Protein 2ZP2 (pdb70)

GO terms:
  GO:0017168 5-oxoprolinase (ATP-hydrolyzing) activity (F, EXP)

Organism: Bacillus subtilis (strain 168) (NCBI:txid224308)

CATH classification: 2.40.100.10

Nearest PDB structures (foldseek):
  2zp2-assembly1_A  TM=1.008E+00  e=2.450E-26  Bacillus subtilis
  2zp2-assembly2_B  TM=9.857E-01  e=2.185E-23  Bacillus subtilis
  2phc-assembly1_B  TM=9.607E-01  e=1.890E-15  Pyrococcus horikoshii OT3
  3opf-assembly2_B  TM=9.074E-01  e=1.790E-12  Thermus thermophilus HB8
  3mml-assembly1_B  TM=9.009E-01  e=2.018E-12  Mycolicibacterium smegmatis MC2 155

Radius of gyration: 20.08 Å; Cα contacts (8 Å, |Δi|>4): 597; chains: 2; bounding box: 49×53×52 Å

Structure (mmCIF, N/CA/C/O backbone):
data_2ZP2
#
_entry.id   2ZP2
#
_cell.length_a   44.909
_cell.length_b   84.417
_cell.length_c   84.409
_cell.angle_alpha   90.00
_cell.angle_beta   90.00
_cell.angle_gamma   90.00
#
_symmetry.space_group_name_H-M   'P 21 21 21'
#
loop_
_atom_site.group_PDB
_atom_site.id
_atom_site.type_symbol
_atom_site.label_atom_id
_atom_site.label_alt_id
_atom_site.label_comp_id
_atom_site.label_asym_id
_atom_site.label_entity_id
_atom_site.label_seq_id
_atom_site.pdbx_PDB_ins_code
_atom_site.Cartn_x
_atom_site.Cartn_y
_atom_site.Cartn_z
_atom_site.occupancy
_atom_site.B_iso_or_equiv
_atom_site.auth_seq_id
_atom_site.auth_comp_id
_atom_site.auth_asym_id
_atom_site.auth_atom_id
_atom_site.pdbx_PDB_model_num
ATOM 1 N N . ARG A 1 1 ? -8.978 5.220 -14.476 1.00 36.93 100 ARG A N 1
ATOM 2 C CA . ARG A 1 1 ? -8.410 3.935 -13.966 1.00 38.43 100 ARG A CA 1
ATOM 3 C C . ARG A 1 1 ? -9.211 3.374 -12.782 1.00 38.44 100 ARG A C 1
ATOM 4 O O . ARG A 1 1 ? -8.865 3.638 -11.620 1.00 41.60 100 ARG A O 1
ATOM 6 N N . ILE A 1 2 ? -10.264 2.601 -13.074 1.00 35.03 101 ILE A N 1
ATOM 7 C CA . ILE A 1 2 ? -11.081 1.970 -12.021 1.00 32.43 101 ILE A CA 1
ATOM 8 C C . ILE A 1 2 ? -10.268 0.902 -11.292 1.00 33.05 101 ILE A C 1
ATOM 9 O O . ILE A 1 2 ? -9.503 0.162 -11.914 1.00 34.72 101 ILE A O 1
ATOM 14 N N . VAL A 1 3 ? -10.445 0.828 -9.977 1.00 33.91 102 VAL A N 1
ATOM 15 C CA . VAL A 1 3 ? -9.714 -0.117 -9.134 1.00 35.72 102 VAL A CA 1
ATOM 16 C C . VAL A 1 3 ? -10.689 -0.817 -8.185 1.00 38.95 102 VAL A C 1
ATOM 17 O O . VAL A 1 3 ? -11.148 -0.217 -7.216 1.00 41.44 102 VAL A O 1
ATOM 21 N N . GLU A 1 4 ? -11.023 -2.074 -8.478 1.00 41.90 103 GLU A N 1
ATOM 22 C CA . GLU A 1 4 ? -12.049 -2.789 -7.714 1.00 43.61 103 GLU A CA 1
ATOM 23 C C . GLU A 1 4 ? -11.431 -3.337 -6.437 1.00 46.49 103 GLU A C 1
ATOM 24 O O . GLU A 1 4 ? -10.715 -4.345 -6.477 1.00 49.91 103 GLU A O 1
ATOM 26 N N . ILE A 1 5 ? -11.699 -2.662 -5.316 1.00 45.58 104 ILE A N 1
ATOM 27 C CA . ILE A 1 5 ? -11.177 -3.065 -4.009 1.00 45.12 104 ILE A CA 1
ATOM 28 C C . ILE A 1 5 ? -12.084 -4.114 -3.328 1.00 45.37 104 ILE A C 1
ATOM 29 O O . ILE A 1 5 ? -13.238 -3.828 -3.014 1.00 47.21 104 ILE A O 1
ATOM 34 N N . PRO A 1 6 ? -11.563 -5.326 -3.084 1.00 43.78 105 PRO A N 1
ATOM 35 C CA . PRO A 1 6 ? -12.366 -6.315 -2.392 1.00 43.88 105 PRO A CA 1
ATOM 36 C C . PRO A 1 6 ? -12.168 -6.199 -0.889 1.00 45.01 105 PRO A C 1
ATOM 37 O O . PRO A 1 6 ? -11.024 -6.284 -0.438 1.00 47.84 105 PRO A O 1
ATOM 41 N N . VAL A 1 7 ? -13.239 -6.008 -0.114 1.00 44.68 106 VAL A N 1
ATOM 42 C CA . VAL A 1 7 ? -13.086 -5.916 1.352 1.00 44.92 106 VAL A CA 1
ATOM 43 C C . VAL A 1 7 ? -14.126 -6.711 2.154 1.00 45.40 106 VAL A C 1
ATOM 44 O O . VAL A 1 7 ? -15.319 -6.631 1.915 1.00 47.61 106 VAL A O 1
ATOM 48 N N . CYS A 1 8 ? -13.638 -7.496 3.104 1.00 46.84 107 CYS A N 1
ATOM 49 C CA . CYS A 1 8 ? -14.469 -8.127 4.117 1.00 46.67 107 CYS A CA 1
ATOM 50 C C . CYS A 1 8 ? -14.976 -7.008 5.017 1.00 48.84 107 CYS A C 1
ATOM 51 O O . CYS A 1 8 ? -14.208 -6.104 5.368 1.00 51.31 107 CYS A O 1
ATOM 54 N N . TYR A 1 9 ? -16.253 -7.058 5.393 1.00 49.94 108 TYR A N 1
ATOM 55 C CA . TYR A 1 9 ? -16.857 -6.003 6.227 1.00 48.97 108 TYR A CA 1
ATOM 56 C C . TYR A 1 9 ? -17.247 -6.485 7.631 1.00 49.13 108 TYR A C 1
ATOM 57 O O . TYR A 1 9 ? -17.760 -7.597 7.809 1.00 48.79 108 TYR A O 1
ATOM 66 N N . GLY A 1 10 ? -17.000 -5.636 8.626 1.00 49.29 109 GLY A N 1
ATOM 67 C CA . GLY A 1 10 ? -17.438 -5.904 9.994 1.00 49.06 109 GLY A CA 1
ATOM 68 C C . GLY A 1 10 ? -16.735 -7.088 10.625 1.00 47.81 109 GLY A C 1
ATOM 69 O O . GLY A 1 10 ? -15.769 -7.607 10.075 1.00 47.88 109 GLY A O 1
ATOM 70 N N . GLY A 1 11 ? -17.228 -7.512 11.785 1.00 47.51 110 GLY A N 1
ATOM 71 C CA . GLY A 1 11 ? -16.588 -8.579 12.555 1.00 47.43 110 GLY A CA 1
ATOM 72 C C . GLY A 1 11 ? -15.264 -8.097 13.106 1.00 47.05 110 GLY A C 1
ATOM 73 O O . GLY A 1 11 ? -15.152 -6.941 13.504 1.00 45.23 110 GLY A O 1
ATOM 74 N N . GLU A 1 12 ? -14.257 -8.973 13.105 1.00 48.93 111 GLU A N 1
ATOM 75 C CA . GLU A 1 12 ? -12.890 -8.594 13.518 1.00 50.27 111 GLU A CA 1
ATOM 76 C C . GLU A 1 12 ? -12.265 -7.569 12.557 1.00 50.82 111 GLU A C 1
ATOM 77 O O . GLU A 1 12 ? -11.451 -6.739 12.965 1.00 48.97 111 GLU A O 1
ATOM 79 N N . PHE A 1 13 ? -12.668 -7.624 11.289 1.00 52.09 112 PHE A N 1
ATOM 80 C CA . PHE A 1 13 ? -12.126 -6.728 10.273 1.00 53.10 112 PHE A CA 1
ATOM 81 C C . PHE A 1 13 ? -12.622 -5.307 10.482 1.00 53.98 112 PHE A C 1
ATOM 82 O O . PHE A 1 13 ? -11.832 -4.365 10.410 1.00 54.74 112 PHE A O 1
ATOM 90 N N . GLY A 1 14 ? -13.919 -5.166 10.767 1.00 54.54 113 GLY A N 1
ATOM 91 C CA . GLY A 1 14 ? -14.548 -3.857 10.975 1.00 55.69 113 GLY A CA 1
ATOM 92 C C . GLY A 1 14 ? -15.082 -3.630 12.389 1.00 57.12 113 GLY A C 1
ATOM 93 O O . GLY A 1 14 ? -16.300 -3.618 12.598 1.00 58.80 113 GLY A O 1
ATOM 94 N N . PRO A 1 15 ? -14.181 -3.437 13.373 1.00 56.82 114 PRO A N 1
ATOM 95 C CA . PRO A 1 15 ? -14.550 -3.140 14.752 1.00 57.22 114 PRO A CA 1
ATOM 96 C C . PRO A 1 15 ? -15.723 -2.164 14.966 1.00 59.76 114 PRO A C 1
ATOM 97 O O . PRO A 1 15 ? -16.427 -2.285 15.979 1.00 62.45 114 PRO A O 1
ATOM 101 N N . ASP A 1 16 ? -15.928 -1.205 14.058 1.00 59.34 115 ASP A N 1
ATOM 102 C CA . ASP A 1 16 ? -16.948 -0.170 14.270 1.00 59.26 115 ASP A CA 1
ATOM 103 C C . ASP A 1 16 ? -18.067 -0.132 13.228 1.00 59.02 115 ASP A C 1
ATOM 104 O O . ASP A 1 16 ? -18.646 0.935 12.981 1.00 60.32 115 ASP A O 1
ATOM 109 N N . LEU A 1 17 ? -18.396 -1.278 12.634 1.00 56.73 116 LEU A N 1
ATOM 110 C CA . LEU A 1 17 ? -19.534 -1.335 11.721 1.00 55.73 116 LEU A CA 1
ATOM 111 C C . LEU A 1 17 ? -20.834 -1.203 12.522 1.00 55.52 116 LEU A C 1
ATOM 112 O O . LEU A 1 17 ? -21.829 -0.690 12.014 1.00 56.69 116 LEU A O 1
ATOM 117 N N . GLU A 1 18 ? -20.832 -1.661 13.773 1.00 55.26 117 GLU A N 1
ATOM 118 C CA . GLU A 1 18 ? -22.015 -1.516 14.623 1.00 56.18 117 GLU A CA 1
ATOM 119 C C . GLU A 1 18 ? -22.245 -0.045 15.005 1.00 57.06 117 GLU A C 1
ATOM 120 O O . GLU A 1 18 ? -23.375 0.432 14.962 1.00 58.15 117 GLU A O 1
ATOM 122 N N . GLU A 1 19 ? -21.179 0.673 15.358 1.00 57.84 118 GLU A N 1
ATOM 123 C CA . GLU A 1 19 ? -21.289 2.096 15.712 1.00 57.98 118 GLU A CA 1
ATOM 124 C C . GLU A 1 19 ? -21.746 2.904 14.502 1.00 58.07 118 GLU A C 1
ATOM 125 O O . GLU A 1 19 ? -22.734 3.637 14.579 1.00 59.46 118 GLU A O 1
ATOM 127 N N . VAL A 1 20 ? -21.027 2.754 13.389 1.00 57.03 119 VAL A N 1
ATOM 128 C CA . VAL A 1 20 ? -21.360 3.432 12.134 1.00 56.13 119 VAL A CA 1
ATOM 129 C C . VAL A 1 20 ? -22.841 3.262 11.815 1.00 56.64 119 VAL A C 1
ATOM 130 O O . VAL A 1 20 ? -23.554 4.247 11.612 1.00 56.67 119 VAL A O 1
ATOM 134 N N . ALA A 1 21 ? -23.282 2.002 11.777 1.00 56.44 120 ALA A N 1
ATOM 135 C CA . ALA A 1 21 ? -24.690 1.649 11.555 1.00 55.84 120 ALA A CA 1
ATOM 136 C C . ALA A 1 21 ? -25.594 2.214 12.653 1.00 55.27 120 ALA A C 1
ATOM 137 O O . ALA A 1 21 ? -26.617 2.835 12.360 1.00 55.26 120 ALA A O 1
ATOM 139 N N . LYS A 1 22 ? -25.202 1.997 13.909 1.00 54.79 121 LYS A N 1
ATOM 140 C CA . LYS A 1 22 ? -25.951 2.486 15.070 1.00 54.68 121 LYS A CA 1
ATOM 141 C C . LYS A 1 22 ? -26.248 3.978 14.959 1.00 54.11 121 LYS A C 1
ATOM 142 O O . LYS A 1 22 ? -27.400 4.373 14.816 1.00 53.34 121 LYS A O 1
ATOM 144 N N . ILE A 1 23 ? -25.198 4.795 15.005 1.00 55.16 122 ILE A N 1
ATOM 145 C CA . ILE A 1 23 ? -25.323 6.249 14.876 1.00 55.62 122 ILE A CA 1
ATOM 146 C C . ILE A 1 23 ? -26.393 6.652 13.854 1.00 56.87 122 ILE A C 1
ATOM 147 O O . ILE A 1 23 ? -27.323 7.384 14.196 1.00 58.70 122 ILE A O 1
ATOM 152 N N . ASN A 1 24 ? -26.273 6.153 12.618 1.00 57.16 123 ASN A N 1
ATOM 153 C CA . ASN A 1 24 ? -27.172 6.546 11.513 1.00 55.76 123 ASN A CA 1
ATOM 154 C C . ASN A 1 24 ? -28.403 5.658 11.430 1.00 55.13 123 ASN A C 1
ATOM 155 O O . ASN A 1 24 ? -28.769 5.221 10.339 1.00 52.44 123 ASN A O 1
ATOM 160 N N . GLN A 1 25 ? -29.035 5.397 12.577 1.00 56.87 124 GLN A N 1
ATOM 161 C CA . GLN A 1 25 ? -30.244 4.552 12.669 1.00 58.07 124 GLN A CA 1
ATOM 162 C C . GLN A 1 25 ? -30.339 3.490 11.566 1.00 58.41 124 GLN A C 1
ATOM 163 O O . GLN A 1 25 ? -31.373 3.385 10.900 1.00 59.76 124 GLN A O 1
ATOM 165 N N . LEU A 1 26 ? -29.262 2.717 11.386 1.00 58.15 125 LEU A N 1
ATOM 166 C CA . LEU A 1 26 ? -29.145 1.721 10.297 1.00 57.67 125 LEU A CA 1
ATOM 167 C C . LEU A 1 26 ? -28.496 0.417 10.774 1.00 56.74 125 LEU A C 1
ATOM 168 O O . LEU A 1 26 ? -27.943 0.344 11.874 1.00 57.54 125 LEU A O 1
ATOM 173 N N . SER A 1 27 ? -28.551 -0.605 9.926 1.00 55.13 126 SER A N 1
ATOM 174 C CA . SER A 1 27 ? -27.969 -1.908 10.246 1.00 53.31 126 SER A CA 1
ATOM 175 C C . SER A 1 27 ? -26.560 -2.058 9.667 1.00 53.11 126 SER A C 1
ATOM 176 O O . SER A 1 27 ? -26.242 -1.463 8.634 1.00 52.38 126 SER A O 1
ATOM 179 N N . PRO A 1 28 ? -25.711 -2.870 10.320 1.00 52.83 127 PRO A N 1
ATOM 180 C CA . PRO A 1 28 ? -24.423 -3.204 9.719 1.00 53.36 127 PRO A CA 1
ATOM 181 C C . PRO A 1 28 ? -24.556 -3.721 8.286 1.00 53.72 127 PRO A C 1
ATOM 182 O O . PRO A 1 28 ? -23.717 -3.413 7.431 1.00 55.40 127 PRO A O 1
ATOM 186 N N . GLU A 1 29 ? -25.599 -4.506 8.038 1.00 52.49 128 GLU A N 1
ATOM 187 C CA . GLU A 1 29 ? -25.828 -5.069 6.720 1.00 50.86 128 GLU A CA 1
ATOM 188 C C . GLU A 1 29 ? -26.279 -3.991 5.746 1.00 48.97 128 GLU A C 1
ATOM 189 O O . GLU A 1 29 ? -26.019 -4.101 4.555 1.00 51.26 128 GLU A O 1
ATOM 191 N N . GLU A 1 30 ? -26.946 -2.955 6.246 1.00 46.97 129 GLU A N 1
ATOM 192 C CA . GLU A 1 30 ? -27.368 -1.841 5.399 1.00 47.46 129 GLU A CA 1
ATOM 193 C C . GLU A 1 30 ? -26.179 -0.935 5.094 1.00 48.17 129 GLU A C 1
ATOM 194 O O . GLU A 1 30 ? -25.992 -0.516 3.954 1.00 46.54 129 GLU A O 1
ATOM 196 N N . VAL A 1 31 ? -25.369 -0.655 6.115 1.00 49.98 130 VAL A N 1
ATOM 197 C CA . VAL A 1 31 ? -24.119 0.101 5.947 1.00 50.29 130 VAL A CA 1
ATOM 198 C C . VAL A 1 31 ? -23.183 -0.501 4.897 1.00 50.68 130 VAL A C 1
ATOM 199 O O . VAL A 1 31 ? -22.546 0.247 4.152 1.00 53.18 130 VAL A O 1
ATOM 203 N N . ILE A 1 32 ? -23.076 -1.830 4.838 1.00 49.38 131 ILE A N 1
ATOM 204 C CA . ILE A 1 32 ? -22.154 -2.452 3.885 1.00 50.13 131 ILE A CA 1
ATOM 205 C C . ILE A 1 32 ? -22.521 -2.049 2.453 1.00 51.78 131 ILE A C 1
ATOM 206 O O . ILE A 1 32 ? -21.730 -1.411 1.755 1.00 51.70 131 ILE A O 1
ATOM 211 N N . ASP A 1 33 ? -23.730 -2.400 2.025 1.00 54.30 132 ASP A N 1
ATOM 212 C CA . ASP A 1 33 ? -24.140 -2.146 0.641 1.00 56.10 132 ASP A CA 1
ATOM 213 C C . ASP A 1 33 ? -24.476 -0.669 0.331 1.00 56.59 132 ASP A C 1
ATOM 214 O O . ASP A 1 33 ? -24.727 -0.330 -0.823 1.00 58.38 132 ASP A O 1
ATOM 219 N N . ILE A 1 34 ? -24.474 0.209 1.332 1.00 56.68 133 ILE A N 1
ATOM 220 C CA . ILE A 1 34 ? -24.451 1.649 1.055 1.00 57.43 133 ILE A CA 1
ATOM 221 C C . ILE A 1 34 ? -23.041 2.038 0.605 1.00 58.15 133 ILE A C 1
ATOM 222 O O . ILE A 1 34 ? -22.872 2.688 -0.425 1.00 60.24 133 ILE A O 1
ATOM 227 N N . HIS A 1 35 ? -22.043 1.637 1.395 1.00 56.97 134 HIS A N 1
ATOM 228 C CA . HIS A 1 35 ? -20.628 1.869 1.091 1.00 55.36 134 HIS A CA 1
ATOM 229 C C . HIS A 1 35 ? -20.277 1.285 -0.262 1.00 54.18 134 HIS A C 1
ATOM 230 O O . HIS A 1 35 ? -19.610 1.929 -1.074 1.00 54.90 134 HIS A O 1
ATOM 237 N N . THR A 1 36 ? -20.740 0.062 -0.501 1.00 53.49 135 THR A N 1
ATOM 238 C CA . THR A 1 36 ? -20.450 -0.657 -1.748 1.00 54.53 135 THR A CA 1
ATOM 239 C C . THR A 1 36 ? -21.218 -0.083 -2.956 1.00 54.86 135 THR A C 1
ATOM 240 O O . THR A 1 36 ? -20.821 -0.269 -4.114 1.00 54.36 135 THR A O 1
ATOM 244 N N . ASN A 1 37 ? -22.310 0.624 -2.673 1.00 54.49 136 ASN A N 1
ATOM 245 C CA . ASN A 1 37 ? -23.053 1.352 -3.697 1.00 53.86 136 ASN A CA 1
ATOM 246 C C . ASN A 1 37 ? -22.287 2.557 -4.238 1.00 52.39 136 ASN A C 1
ATOM 247 O O . ASN A 1 37 ? -22.653 3.095 -5.283 1.00 53.08 136 ASN A O 1
ATOM 249 N N . GLY A 1 38 ? -21.237 2.979 -3.529 1.00 50.59 137 GLY A N 1
ATOM 250 C CA . GLY A 1 38 ? -20.562 4.249 -3.815 1.00 48.49 137 GLY A CA 1
ATOM 251 C C . GLY A 1 38 ? -19.610 4.209 -4.994 1.00 46.13 137 GLY A C 1
ATOM 252 O O . GLY A 1 38 ? -19.296 3.147 -5.528 1.00 46.29 137 GLY A O 1
ATOM 253 N N . GLU A 1 39 ? -19.148 5.385 -5.391 1.00 43.71 138 GLU A N 1
ATOM 254 C CA . GLU A 1 39 ? -18.225 5.528 -6.504 1.00 44.39 138 GLU A CA 1
ATOM 255 C C . GLU A 1 39 ? -17.265 6.646 -6.123 1.00 45.01 138 GLU A C 1
ATOM 256 O O . GLU A 1 39 ? -17.631 7.831 -6.082 1.00 48.42 138 GLU A O 1
ATOM 262 N N . TYR A 1 40 ? -16.035 6.269 -5.824 1.00 42.05 139 TYR A N 1
ATOM 263 C CA . TYR A 1 40 ? -15.173 7.133 -5.055 1.00 38.64 139 TYR A CA 1
ATOM 264 C C . TYR A 1 40 ? -14.015 7.658 -5.885 1.00 36.76 139 TYR A C 1
ATOM 265 O O . TYR A 1 40 ? -13.248 6.897 -6.450 1.00 38.47 139 TYR A O 1
ATOM 274 N N . VAL A 1 41 ? -13.898 8.969 -5.973 1.00 36.95 140 VAL A N 1
ATOM 275 C CA . VAL A 1 41 ? -12.728 9.577 -6.587 1.00 36.77 140 VAL A CA 1
ATOM 276 C C . VAL A 1 41 ? -11.624 9.675 -5.526 1.00 37.99 140 VAL A C 1
ATOM 277 O O . VAL A 1 41 ? -11.819 10.260 -4.453 1.00 37.80 140 VAL A O 1
ATOM 281 N N . VAL A 1 42 ? -10.479 9.075 -5.826 1.00 39.76 141 VAL A N 1
ATOM 282 C CA . VAL A 1 42 ? -9.329 9.092 -4.929 1.00 41.90 141 VAL A CA 1
ATOM 283 C C . VAL A 1 42 ? -8.644 10.458 -4.937 1.00 44.83 141 VAL A C 1
ATOM 284 O O . VAL A 1 42 ? -8.355 11.001 -6.003 1.00 47.40 141 VAL A O 1
ATOM 288 N N . TYR A 1 43 ? -8.384 11.005 -3.752 1.00 47.31 142 TYR A N 1
ATOM 289 C CA . TYR A 1 43 ? -7.578 12.224 -3.621 1.00 50.56 142 TYR A CA 1
ATOM 290 C C . TYR A 1 43 ? -6.624 12.148 -2.414 1.00 53.30 142 TYR A C 1
ATOM 291 O O . TYR A 1 43 ? -6.640 11.170 -1.655 1.00 55.82 142 TYR A O 1
ATOM 300 N N . MET A 1 44 ? -5.787 13.174 -2.263 1.00 54.10 143 MET A N 1
ATOM 301 C CA . MET A 1 44 ? -4.822 13.269 -1.156 1.00 55.18 143 MET A CA 1
ATOM 302 C C . MET A 1 44 ? -4.714 14.742 -0.735 1.00 54.46 143 MET A C 1
ATOM 303 O O . MET A 1 44 ? -5.200 15.631 -1.448 1.00 55.50 143 MET A O 1
ATOM 308 N N . LEU A 1 45 ? -4.109 15.005 0.422 1.00 51.97 144 LEU A N 1
ATOM 309 C CA . LEU A 1 45 ? -3.701 16.376 0.754 1.00 49.67 144 LEU A CA 1
ATOM 310 C C . LEU A 1 45 ? -2.501 16.446 1.698 1.00 50.98 144 LEU A C 1
ATOM 311 O O . LEU A 1 45 ? -2.269 15.536 2.494 1.00 51.78 144 LEU A O 1
ATOM 316 N N . GLY A 1 46 ? -1.732 17.529 1.571 1.00 50.35 145 GLY A N 1
ATOM 317 C CA . GLY A 1 46 ? -0.668 17.846 2.514 1.00 48.71 145 GLY A CA 1
ATOM 318 C C . GLY A 1 46 ? 0.421 16.803 2.565 1.00 47.74 145 GLY A C 1
ATOM 319 O O . GLY A 1 46 ? 1.018 16.591 3.617 1.00 48.13 145 GLY A O 1
ATOM 320 N N . PRO A 1 49 ? 1.048 13.001 2.959 1.00 53.00 148 PRO A N 1
ATOM 321 C CA . PRO A 1 49 ? 0.920 11.605 3.318 1.00 52.42 148 PRO A CA 1
ATOM 322 C C . PRO A 1 49 ? 1.355 10.611 2.237 1.00 51.28 148 PRO A C 1
ATOM 323 O O . PRO A 1 49 ? 2.441 10.043 2.337 1.00 52.66 148 PRO A O 1
ATOM 327 N N . GLY A 1 50 ? 0.543 10.442 1.200 1.00 49.93 149 GLY A N 1
ATOM 328 C CA . GLY A 1 50 ? 0.583 9.242 0.369 1.00 49.13 149 GLY A CA 1
ATOM 329 C C . GLY A 1 50 ? -0.507 8.275 0.803 1.00 48.81 149 GLY A C 1
ATOM 330 O O . GLY A 1 50 ? -0.451 7.091 0.499 1.00 50.34 149 GLY A O 1
ATOM 331 N N . PHE A 1 51 ? -1.504 8.803 1.509 1.00 48.67 150 PHE A N 1
ATOM 332 C CA . PHE A 1 51 ? -2.657 8.053 1.990 1.00 48.19 150 PHE A CA 1
ATOM 333 C C . PHE A 1 51 ? -3.852 8.394 1.085 1.00 48.67 150 PHE A C 1
ATOM 334 O O . PHE A 1 51 ? -4.059 9.572 0.773 1.00 51.28 150 PHE A O 1
ATOM 342 N N . PRO A 1 52 ? -4.662 7.383 0.697 1.00 46.29 151 PRO A N 1
ATOM 343 C CA . PRO A 1 52 ? -5.646 7.562 -0.360 1.00 44.32 151 PRO A CA 1
ATOM 344 C C . PRO A 1 52 ? -7.004 7.969 0.174 1.00 42.00 151 PRO A C 1
ATOM 345 O O . PRO A 1 52 ? -7.861 7.112 0.400 1.00 42.56 151 PRO A O 1
ATOM 349 N N . PHE A 1 53 ? -7.203 9.265 0.374 1.00 40.00 152 PHE A N 1
ATOM 350 C CA . PHE A 1 53 ? -8.514 9.761 0.765 1.00 39.56 152 PHE A CA 1
ATOM 351 C C . PHE A 1 53 ? -9.492 9.466 -0.364 1.00 38.49 152 PHE A C 1
ATOM 352 O O . PHE A 1 53 ? -9.118 9.524 -1.531 1.00 38.06 152 PHE A O 1
ATOM 360 N N . LEU A 1 54 ? -10.731 9.129 -0.022 1.00 38.12 153 LEU A N 1
ATOM 361 C CA . LEU A 1 54 ? -11.710 8.725 -1.030 1.00 39.13 153 LEU A CA 1
ATOM 362 C C . LEU A 1 54 ? -12.917 9.647 -1.000 1.00 41.87 153 LEU A C 1
ATOM 363 O O . LEU A 1 54 ? -13.724 9.576 -0.074 1.00 45.26 153 LEU A O 1
ATOM 368 N N . GLY A 1 55 ? -13.042 10.508 -2.010 1.00 42.54 154 GLY A N 1
ATOM 369 C CA . GLY A 1 55 ? -14.188 11.406 -2.106 1.00 43.06 154 GLY A CA 1
ATOM 370 C C . GLY A 1 55 ? -15.385 10.694 -2.702 1.00 43.45 154 GLY A C 1
ATOM 371 O O . GLY A 1 55 ? -15.219 9.838 -3.557 1.00 44.89 154 GLY A O 1
ATOM 372 N N . GLY A 1 56 ? -16.588 11.040 -2.246 1.00 44.72 155 GLY A N 1
ATOM 373 C CA . GLY A 1 56 ? -17.839 10.517 -2.829 1.00 46.03 155 GLY A CA 1
ATOM 374 C C . GLY A 1 56 ? -18.824 9.829 -1.878 1.00 46.81 155 GLY A C 1
A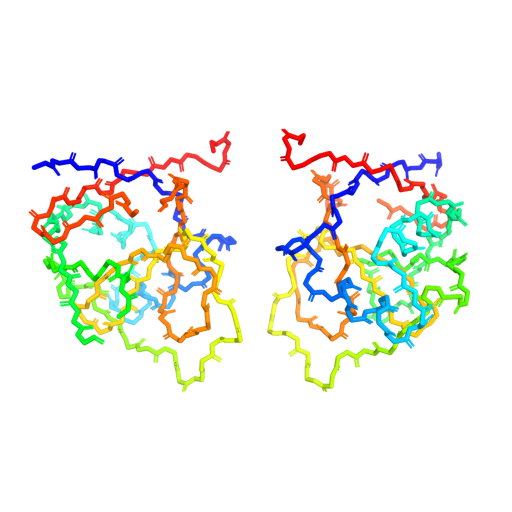TOM 375 O O . GLY A 1 56 ? -19.948 9.477 -2.281 1.00 46.07 155 GLY A O 1
ATOM 376 N N . MET A 1 57 ? -18.423 9.651 -0.621 1.00 47.08 156 MET A N 1
ATOM 377 C CA . MET A 1 57 ? -19.215 8.875 0.333 1.00 49.05 156 MET A CA 1
ATOM 378 C C . MET A 1 57 ? -20.606 9.453 0.620 1.00 48.38 156 MET A C 1
ATOM 379 O O . MET A 1 57 ? -20.787 10.676 0.694 1.00 46.08 156 MET A O 1
ATOM 384 N N . SER A 1 58 ? -21.562 8.532 0.793 1.00 47.80 157 SER A N 1
ATOM 385 C CA . SER A 1 58 ? -22.932 8.844 1.190 1.00 48.37 157 SER A CA 1
ATOM 386 C C . SER A 1 58 ? -23.009 9.414 2.600 1.00 48.15 157 SER A C 1
ATOM 387 O O . SER A 1 58 ? -22.496 8.817 3.549 1.00 48.52 157 SER A O 1
ATOM 389 N N . LYS A 1 59 ? -23.686 10.553 2.726 1.00 48.02 158 LYS A N 1
ATOM 390 C CA . LYS A 1 59 ? -23.970 11.179 4.025 1.00 47.69 158 LYS A CA 1
ATOM 391 C C . LYS A 1 59 ? -24.753 10.270 4.991 1.00 45.59 158 LYS A C 1
ATOM 392 O O . LYS A 1 59 ? -24.658 10.432 6.208 1.00 44.11 158 LYS A O 1
ATOM 394 N N . ARG A 1 60 ? -25.513 9.319 4.450 1.00 45.66 159 ARG A N 1
ATOM 395 C CA . ARG A 1 60 ? -26.298 8.395 5.274 1.00 46.56 159 ARG A CA 1
ATOM 396 C C . ARG A 1 60 ? -25.407 7.454 6.085 1.00 47.50 159 ARG A C 1
ATOM 397 O O . ARG A 1 60 ? -25.872 6.843 7.046 1.00 48.48 159 ARG A O 1
ATOM 399 N N . ILE A 1 61 ? -24.138 7.335 5.698 1.00 48.19 160 ILE A N 1
ATOM 400 C CA . ILE A 1 61 ? -23.174 6.525 6.447 1.00 48.53 160 ILE A CA 1
ATOM 401 C C . ILE A 1 61 ? -22.039 7.356 7.073 1.00 48.93 160 ILE A C 1
ATOM 402 O O . ILE A 1 61 ? -21.061 6.798 7.583 1.00 50.93 160 ILE A O 1
ATOM 407 N N . ALA A 1 62 ? -22.177 8.681 7.062 1.00 46.97 161 ALA A N 1
ATOM 408 C CA . ALA A 1 62 ? -21.262 9.545 7.795 1.00 46.38 161 ALA A CA 1
ATOM 409 C C . ALA A 1 62 ? -21.075 9.043 9.230 1.00 47.43 161 ALA A C 1
ATOM 410 O O . ALA A 1 62 ? -21.917 8.334 9.772 1.00 46.63 161 ALA A O 1
ATOM 412 N N . ALA A 1 63 ? -19.952 9.402 9.835 1.00 50.22 162 ALA A N 1
ATOM 413 C CA . ALA A 1 63 ? -19.625 8.955 11.183 1.00 50.93 162 ALA A CA 1
ATOM 414 C C . ALA A 1 63 ? -18.501 9.823 11.736 1.00 51.56 162 ALA A C 1
ATOM 415 O O . ALA A 1 63 ? -17.593 10.185 11.000 1.00 53.26 162 ALA A O 1
ATOM 417 N N . PRO A 1 64 ? -18.550 10.152 13.036 1.00 52.58 163 PRO A N 1
ATOM 418 C CA . PRO A 1 64 ? -17.491 10.943 13.653 1.00 52.48 163 PRO A CA 1
ATOM 419 C C . PRO A 1 64 ? -16.293 10.066 13.973 1.00 51.93 163 PRO A C 1
ATOM 420 O O . PRO A 1 64 ? -16.446 8.856 14.143 1.00 52.50 163 PRO A O 1
ATOM 424 N N . ARG A 1 65 ? -15.111 10.668 14.045 1.00 52.05 164 ARG A N 1
ATOM 425 C CA . ARG A 1 65 ? -13.899 9.920 14.386 1.00 51.59 164 ARG A CA 1
ATOM 426 C C . ARG A 1 65 ? -13.925 9.530 15.870 1.00 51.91 164 ARG A C 1
ATOM 427 O O . ARG A 1 65 ? -14.349 10.316 16.723 1.00 51.77 164 ARG A O 1
ATOM 429 N N . LYS A 1 66 ? -13.486 8.312 16.169 1.00 51.70 165 LYS A N 1
ATOM 430 C CA . LYS A 1 66 ? -13.338 7.874 17.549 1.00 51.81 165 LYS A CA 1
ATOM 431 C C . LYS A 1 66 ? -12.637 8.936 18.397 1.00 52.99 165 LYS A C 1
ATOM 432 O O . LYS A 1 66 ? -11.559 9.422 18.043 1.00 54.23 165 LYS A O 1
ATOM 438 N N . SER A 1 67 ? -13.281 9.285 19.509 1.00 54.55 166 SER A N 1
ATOM 439 C CA . SER A 1 67 ? -12.790 10.266 20.494 1.00 55.43 166 SER A CA 1
ATOM 440 C C . SER A 1 67 ? -11.292 10.180 20.823 1.00 55.75 166 SER A C 1
ATOM 441 O O . SER A 1 67 ? -10.604 11.202 20.882 1.00 54.61 166 SER A O 1
ATOM 444 N N . SER A 1 68 ? -10.810 8.960 21.060 1.00 56.46 167 SER A N 1
ATOM 445 C CA . SER A 1 68 ? -9.394 8.698 21.315 1.00 56.13 167 SER A CA 1
ATOM 446 C C . SER A 1 68 ? -8.815 7.858 20.163 1.00 55.64 167 SER A C 1
ATOM 447 O O . SER A 1 68 ? -9.412 6.851 19.775 1.00 54.40 167 SER A O 1
ATOM 449 N N . PRO A 1 69 ? -7.656 8.269 19.609 1.00 55.46 168 PRO A N 1
ATOM 450 C CA . PRO A 1 69 ? -7.012 7.521 18.529 1.00 55.16 168 PRO A CA 1
ATOM 451 C C . PRO A 1 69 ? -6.591 6.121 18.937 1.00 53.17 168 PRO A C 1
ATOM 452 O O . PRO A 1 69 ? -6.184 5.916 20.079 1.00 53.37 168 PRO A O 1
ATOM 456 N N . ARG A 1 70 ? -6.686 5.172 18.008 1.00 51.16 169 ARG A N 1
ATOM 457 C CA . ARG A 1 70 ? -6.063 3.868 18.202 1.00 49.23 169 ARG A CA 1
ATOM 458 C C . ARG A 1 70 ? -4.555 4.034 18.093 1.00 50.53 169 ARG A C 1
ATOM 459 O O . ARG A 1 70 ? -4.074 4.862 17.310 1.00 51.78 169 ARG A O 1
ATOM 467 N N . PRO A 1 71 ? -3.801 3.248 18.872 1.00 50.21 170 PRO A N 1
ATOM 468 C CA . PRO A 1 71 ? -2.354 3.203 18.695 1.00 50.25 170 PRO A CA 1
ATOM 469 C C . PRO A 1 71 ? -1.935 2.579 17.361 1.00 48.86 170 PRO A C 1
ATOM 470 O O . PRO A 1 71 ? -0.818 2.811 16.907 1.00 47.56 170 PRO A O 1
ATOM 474 N N . SER A 1 72 ? -2.809 1.776 16.754 1.00 48.69 171 SER A N 1
ATOM 475 C CA . SER A 1 72 ? -2.521 1.199 15.438 1.00 48.55 171 SER A CA 1
ATOM 476 C C . SER A 1 72 ? -3.728 0.567 14.759 1.00 47.47 171 SER A C 1
ATOM 477 O O . SER A 1 72 ? -4.250 -0.455 15.204 1.00 47.08 171 SER A O 1
ATOM 480 N N . ILE A 1 73 ? -4.128 1.181 13.655 1.00 46.21 172 ILE A N 1
ATOM 481 C CA . ILE A 1 73 ? -5.072 0.603 12.738 1.00 44.87 172 ILE A CA 1
ATOM 482 C C . ILE A 1 73 ? -4.254 -0.306 11.838 1.00 45.50 172 ILE A C 1
ATOM 483 O O . ILE A 1 73 ? -3.181 0.095 11.381 1.00 43.99 172 ILE A O 1
ATOM 488 N N . PRO A 1 74 ? -4.744 -1.534 11.577 1.00 45.17 173 PRO A N 1
ATOM 489 C CA . PRO A 1 74 ? -4.000 -2.417 10.684 1.00 44.33 173 PRO A CA 1
ATOM 490 C C . PRO A 1 74 ? -3.997 -1.935 9.234 1.00 44.89 173 PRO A C 1
ATOM 491 O O . PRO A 1 74 ? -4.981 -1.354 8.771 1.00 44.91 173 PRO A O 1
ATOM 495 N N . ALA A 1 75 ? -2.892 -2.190 8.535 1.00 45.20 174 ALA A N 1
ATOM 496 C CA . ALA A 1 75 ? -2.795 -1.937 7.102 1.00 44.13 174 ALA A CA 1
ATOM 497 C C . ALA A 1 75 ? -3.909 -2.659 6.374 1.00 43.25 174 ALA A C 1
ATOM 498 O O . ALA A 1 75 ? -4.251 -3.792 6.710 1.00 45.59 174 ALA A O 1
ATOM 500 N N . GLY A 1 76 ? -4.472 -1.992 5.375 1.00 42.57 175 GLY A N 1
ATOM 501 C CA . GLY A 1 76 ? -5.564 -2.549 4.591 1.00 43.03 175 GLY A CA 1
ATOM 502 C C . GLY A 1 76 ? -6.938 -2.284 5.182 1.00 42.54 175 GLY A C 1
ATOM 503 O O . GLY A 1 76 ? -7.952 -2.642 4.561 1.00 44.16 175 GLY A O 1
ATOM 504 N N . SER A 1 77 ? -6.988 -1.663 6.366 1.00 39.38 176 SER A N 1
ATOM 505 C CA . SER A 1 77 ? -8.268 -1.281 6.962 1.00 38.89 176 SER A CA 1
ATOM 506 C C . SER A 1 77 ? -9.030 -0.401 5.984 1.00 40.11 176 SER A C 1
ATOM 507 O O . SER A 1 77 ? -8.456 0.129 5.031 1.00 41.53 176 SER A O 1
ATOM 510 N N . VAL A 1 78 ? -10.326 -0.264 6.218 1.00 40.88 177 VAL A N 1
ATOM 511 C CA . VAL A 1 78 ? -11.166 0.632 5.435 1.00 41.89 177 VAL A CA 1
ATOM 512 C C . VAL A 1 78 ? -12.046 1.422 6.400 1.00 42.85 177 VAL A C 1
ATOM 513 O O . VAL A 1 78 ? -12.880 0.847 7.105 1.00 44.91 177 VAL A O 1
ATOM 517 N N . GLY A 1 79 ? -11.852 2.735 6.441 1.00 42.11 178 GLY A N 1
ATOM 518 C CA . GLY A 1 79 ? -12.486 3.554 7.458 1.00 41.90 178 GLY A CA 1
ATOM 519 C C . GLY A 1 79 ? -13.343 4.688 6.936 1.00 43.04 178 GLY A C 1
ATOM 520 O O . GLY A 1 79 ? -13.318 5.021 5.745 1.00 42.24 178 GLY A O 1
ATOM 521 N N . ILE A 1 80 ? -14.107 5.260 7.869 1.00 44.24 179 ILE A N 1
ATOM 522 C CA . ILE A 1 80 ? -14.917 6.452 7.667 1.00 43.24 179 ILE A CA 1
ATOM 523 C C . ILE A 1 80 ? -14.590 7.473 8.762 1.00 43.10 179 ILE A C 1
ATOM 524 O O . ILE A 1 80 ? -14.688 7.171 9.957 1.00 42.06 179 ILE A O 1
ATOM 529 N N . ALA A 1 81 ? -14.200 8.673 8.352 1.00 42.57 180 ALA A N 1
ATOM 530 C CA . ALA A 1 81 ? -14.048 9.790 9.268 1.00 41.33 180 ALA A CA 1
ATOM 531 C C . ALA A 1 81 ? -14.897 10.924 8.735 1.00 41.11 180 ALA A C 1
ATOM 532 O O . ALA A 1 81 ? -14.560 11.532 7.716 1.00 40.96 180 ALA A O 1
ATOM 534 N N . GLY A 1 82 ? -16.004 11.195 9.415 1.00 41.56 181 GLY A N 1
ATOM 535 C CA . GLY A 1 82 ? -16.887 12.307 9.054 1.00 41.82 181 GLY A CA 1
ATOM 536 C C . GLY A 1 82 ? -17.772 11.901 7.901 1.00 41.95 181 GLY A C 1
ATOM 537 O O . GLY A 1 82 ? -18.629 11.040 8.059 1.00 41.97 181 GLY A O 1
ATOM 538 N N . LEU A 1 83 ? -17.566 12.535 6.747 1.00 41.74 182 LEU A N 1
ATOM 539 C CA . LEU A 1 83 ? -18.202 12.133 5.498 1.00 39.83 182 LEU A CA 1
ATOM 540 C C . LEU A 1 83 ? -17.103 11.832 4.479 1.00 40.47 182 LEU A C 1
ATOM 541 O O . LEU A 1 83 ? -17.273 12.068 3.283 1.00 39.43 182 LEU A O 1
ATOM 543 N N . GLN A 1 84 ? -15.974 11.318 4.986 1.00 43.89 183 GLN A N 1
ATOM 544 C CA . GLN A 1 84 ? -14.801 10.900 4.193 1.00 44.96 183 GLN A CA 1
ATOM 545 C C . GLN A 1 84 ? -14.573 9.410 4.430 1.00 44.28 183 GLN A C 1
ATOM 546 O O . GLN A 1 84 ? -14.485 8.983 5.580 1.00 46.45 183 GLN A O 1
ATOM 552 N N . THR A 1 85 ? -14.467 8.621 3.367 1.00 43.49 184 THR A N 1
ATOM 553 C CA . THR A 1 85 ? -14.070 7.216 3.499 1.00 43.26 184 THR A CA 1
ATOM 554 C C . THR A 1 85 ? -12.623 7.080 3.020 1.00 43.81 184 THR A C 1
ATOM 555 O O . THR A 1 85 ? -11.998 8.080 2.664 1.00 41.68 184 THR A O 1
ATOM 559 N N . GLY A 1 86 ? -12.087 5.857 3.020 1.00 45.29 185 GLY A N 1
ATOM 560 C CA . GLY A 1 86 ? -10.712 5.636 2.566 1.00 45.76 185 GLY A CA 1
ATOM 561 C C . GLY A 1 86 ? -10.027 4.423 3.166 1.00 45.66 185 GLY A C 1
ATOM 562 O O . GLY A 1 86 ? -10.418 3.938 4.230 1.00 46.12 185 GLY A O 1
ATOM 563 N N . VAL A 1 87 ? -8.983 3.965 2.473 1.00 45.09 186 VAL A N 1
ATOM 564 C CA . VAL A 1 87 ? -8.241 2.741 2.799 1.00 43.28 186 VAL A CA 1
ATOM 565 C C . VAL A 1 87 ? -6.876 3.071 3.417 1.00 42.63 186 VAL A C 1
ATOM 566 O O . VAL A 1 87 ? -6.284 4.106 3.116 1.00 43.18 186 VAL A O 1
ATOM 570 N N . TYR A 1 88 ? -6.375 2.183 4.267 1.00 41.02 187 TYR A N 1
ATOM 571 C CA . TYR A 1 88 ? -5.089 2.385 4.916 1.00 40.68 187 TYR A CA 1
ATOM 572 C C . TYR A 1 88 ? -3.991 1.553 4.246 1.00 39.78 187 TYR A C 1
ATOM 573 O O . TYR A 1 88 ? -3.991 0.336 4.362 1.00 39.72 187 TYR A O 1
ATOM 582 N N . PRO A 1 89 ? -3.063 2.199 3.523 1.00 40.45 188 PRO A N 1
ATOM 583 C CA . PRO A 1 89 ? -1.936 1.464 2.928 1.00 40.75 188 PRO A CA 1
ATOM 584 C C . PRO A 1 89 ? -1.024 0.792 3.961 1.00 41.35 188 PRO A C 1
ATOM 585 O O . PRO A 1 89 ? -0.735 -0.401 3.853 1.00 41.20 188 PRO A O 1
ATOM 589 N N . ILE A 1 90 ? -0.568 1.549 4.953 1.00 42.74 189 ILE A N 1
ATOM 590 C CA . ILE A 1 90 ? 0.250 0.975 6.016 1.00 42.32 189 ILE A CA 1
ATOM 591 C C . ILE A 1 90 ? -0.433 1.178 7.362 1.00 44.01 189 ILE A C 1
ATOM 592 O O . ILE A 1 90 ? -1.262 2.077 7.523 1.00 43.87 189 ILE A O 1
ATOM 597 N N . SER A 1 91 ? -0.058 0.333 8.320 1.00 45.34 190 SER A N 1
ATOM 598 C CA . SER A 1 91 ? -0.591 0.379 9.675 1.00 44.41 190 SER A CA 1
ATOM 599 C C . SER A 1 91 ? -0.216 1.673 10.402 1.00 44.71 190 SER A C 1
ATOM 600 O O . SER A 1 91 ? 0.849 1.772 11.007 1.00 43.74 190 SER A O 1
ATOM 603 N N . THR A 1 92 ? -1.108 2.659 10.327 1.00 46.32 191 THR A N 1
ATOM 604 C CA . THR A 1 92 ? -0.982 3.904 11.086 1.00 46.83 191 THR A CA 1
ATOM 605 C C . THR A 1 92 ? -1.895 3.842 12.315 1.00 47.17 191 THR A C 1
ATOM 606 O O . THR A 1 92 ? -2.741 2.946 12.407 1.00 48.51 191 THR A O 1
ATOM 608 N N . PRO A 1 93 ? -1.704 4.765 13.278 1.00 46.26 192 PRO A N 1
ATOM 609 C CA . PRO A 1 93 ? -2.681 5.016 14.338 1.00 45.39 192 PRO A CA 1
ATOM 610 C C . PRO A 1 93 ? -3.754 5.984 13.869 1.00 44.91 192 PRO A C 1
ATOM 611 O O . PRO A 1 93 ? -3.513 6.762 12.942 1.00 43.75 192 PRO A O 1
ATOM 615 N N . GLY A 1 94 ? -4.925 5.941 14.508 1.00 45.42 193 GLY A N 1
ATOM 616 C CA . GLY A 1 94 ? -6.003 6.889 14.200 1.00 44.19 193 GLY A CA 1
ATOM 617 C C . GLY A 1 94 ? -7.385 6.449 14.629 1.00 42.85 193 GLY A C 1
ATOM 618 O O . GLY A 1 94 ? -7.685 5.256 14.665 1.00 43.09 193 GLY A O 1
ATOM 619 N N . GLY A 1 95 ? -8.238 7.426 14.924 1.00 42.11 194 GLY A N 1
ATOM 620 C CA . GLY A 1 95 ? -9.614 7.163 15.325 1.00 42.10 194 GLY A CA 1
ATOM 621 C C . GLY A 1 95 ? -10.614 7.226 14.184 1.00 43.57 194 GLY A C 1
ATOM 622 O O . GLY A 1 95 ? -11.683 7.816 14.327 1.00 44.40 194 GLY A O 1
ATOM 623 N N . TRP A 1 96 ? -10.277 6.635 13.039 1.00 45.80 195 TRP A N 1
ATOM 624 C CA . TRP A 1 96 ? -11.246 6.488 11.949 1.00 47.05 195 TRP A CA 1
ATOM 625 C C . TRP A 1 96 ? -12.092 5.281 12.327 1.00 48.11 195 TRP A C 1
ATOM 626 O O . TRP A 1 96 ? -11.571 4.318 12.906 1.00 49.21 195 TRP A O 1
ATOM 637 N N . GLN A 1 97 ? -13.387 5.333 12.031 1.00 47.77 196 GLN A N 1
ATOM 638 C CA . GLN A 1 97 ? -14.278 4.225 12.362 1.00 47.44 196 GLN A CA 1
ATOM 639 C C . GLN A 1 97 ? -14.003 3.102 11.376 1.00 46.72 196 GLN A C 1
ATOM 640 O O . GLN A 1 97 ? -14.364 3.222 10.207 1.00 47.68 196 GLN A O 1
ATOM 646 N N . LEU A 1 98 ? -13.351 2.028 11.834 1.00 46.08 197 LEU A N 1
ATOM 647 C CA . LEU A 1 98 ? -12.927 0.928 10.939 1.00 45.52 197 LEU A CA 1
ATOM 648 C C . LEU A 1 98 ? -14.080 -0.035 10.624 1.00 46.02 197 LEU A C 1
ATOM 649 O O . LEU A 1 98 ? -14.607 -0.692 11.528 1.00 46.55 197 LEU A O 1
ATOM 654 N N . ILE A 1 99 ? -14.456 -0.124 9.346 1.00 45.62 198 ILE A N 1
ATOM 655 C CA . ILE A 1 99 ? -15.606 -0.946 8.926 1.00 44.71 198 ILE A CA 1
ATOM 656 C C . ILE A 1 99 ? -15.254 -2.198 8.093 1.00 44.55 198 ILE A C 1
ATOM 657 O O . ILE A 1 99 ? -16.117 -3.053 7.888 1.00 45.31 198 ILE A O 1
ATOM 662 N N . GLY A 1 100 ? -14.016 -2.316 7.616 1.00 43.44 199 GLY A N 1
ATOM 663 C CA . GLY A 1 100 ? -13.637 -3.488 6.822 1.00 44.58 199 GLY A CA 1
ATOM 664 C C . GLY A 1 100 ? -12.154 -3.590 6.548 1.00 45.71 199 GLY A C 1
ATOM 665 O O . GLY A 1 100 ? -11.358 -2.913 7.204 1.00 47.22 199 GLY A O 1
ATOM 666 N N . LYS A 1 101 ? -11.778 -4.433 5.579 1.00 46.26 200 LYS A N 1
ATOM 667 C CA . LYS A 1 101 ? -10.353 -4.682 5.276 1.00 46.70 200 LYS A CA 1
ATOM 668 C C . LYS A 1 101 ? -10.137 -5.317 3.897 1.00 47.16 200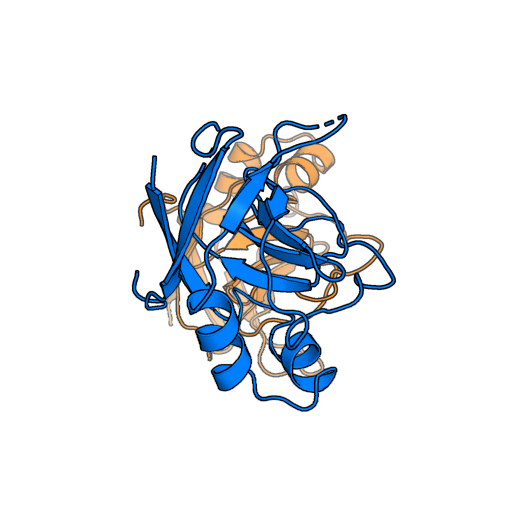 LYS A C 1
ATOM 669 O O . LYS A 1 101 ? -10.881 -6.215 3.520 1.00 47.15 200 LYS A O 1
ATOM 675 N N . THR A 1 102 ? -9.118 -4.865 3.159 1.00 47.47 201 THR A N 1
ATOM 676 C CA . THR A 1 102 ? -8.710 -5.511 1.898 1.00 47.54 201 THR A CA 1
ATOM 677 C C . THR A 1 102 ? -7.325 -6.116 1.976 1.00 47.85 201 THR A C 1
ATOM 678 O O . THR A 1 102 ? -6.608 -5.914 2.951 1.00 50.56 201 THR A O 1
ATOM 682 N N . PRO A 1 103 ? -6.969 -6.910 0.961 1.00 47.78 202 PRO A N 1
ATOM 683 C CA . PRO A 1 103 ? -5.637 -6.967 0.354 1.00 49.52 202 PRO A CA 1
ATOM 684 C C . PRO A 1 103 ? -5.574 -6.174 -0.988 1.00 51.13 202 PRO A C 1
ATOM 685 O O . PRO A 1 103 ? -6.530 -6.234 -1.763 1.00 53.48 202 PRO A O 1
ATOM 689 N N . LEU A 1 104 ? -4.499 -5.447 -1.301 1.00 51.46 203 LEU A N 1
ATOM 690 C CA . LEU A 1 104 ? -3.277 -5.334 -0.509 1.00 53.13 203 LEU A CA 1
ATOM 691 C C . LEU A 1 104 ? -2.416 -4.224 -1.143 1.00 54.56 203 LEU A C 1
ATOM 692 O O . LEU A 1 104 ? -1.510 -4.496 -1.932 1.00 54.24 203 LEU A O 1
ATOM 694 N N . ALA A 1 105 ? -2.708 -2.977 -0.768 1.00 55.86 204 ALA A N 1
ATOM 695 C CA . ALA A 1 105 ? -2.317 -1.777 -1.535 1.00 54.85 204 ALA A CA 1
ATOM 696 C C . ALA A 1 105 ? -0.876 -1.306 -1.296 1.00 53.29 204 ALA A C 1
ATOM 697 O O . ALA A 1 105 ? -0.548 -0.127 -1.500 1.00 50.64 204 ALA A O 1
ATOM 699 N N . THR A 1 115 ? 2.516 2.929 -4.645 1.00 52.84 214 THR A N 1
ATOM 700 C CA . THR A 1 115 ? 1.131 3.213 -4.285 1.00 52.25 214 THR A CA 1
ATOM 701 C C . THR A 1 115 ? 0.170 2.815 -5.416 1.00 51.88 214 THR A C 1
ATOM 702 O O . THR A 1 115 ? 0.288 3.293 -6.548 1.00 50.51 214 THR A O 1
ATOM 704 N N . LEU A 1 116 ? -0.779 1.936 -5.096 1.00 51.56 215 LEU A N 1
ATOM 705 C CA . LEU A 1 116 ? -1.749 1.448 -6.083 1.00 50.73 215 LEU A CA 1
ATOM 706 C C . LEU A 1 116 ? -2.711 2.562 -6.471 1.00 49.53 215 LEU A C 1
ATOM 707 O O . LEU A 1 116 ? -2.899 2.862 -7.645 1.00 50.57 215 LEU A O 1
ATOM 712 N N . LEU A 1 117 ? -3.328 3.172 -5.472 1.00 48.14 216 LEU A N 1
ATOM 713 C CA . LEU A 1 117 ? -4.276 4.239 -5.727 1.00 47.42 216 LEU A CA 1
ATOM 714 C C . LEU A 1 117 ? -3.508 5.560 -5.851 1.00 46.88 216 LEU A C 1
ATOM 715 O O . LEU A 1 117 ? -2.697 5.912 -4.978 1.00 48.45 216 LEU A O 1
ATOM 720 N N . ARG A 1 118 ? -3.739 6.258 -6.960 1.00 44.97 217 ARG A N 1
ATOM 721 C CA . ARG A 1 118 ? -3.180 7.591 -7.182 1.00 44.07 217 ARG A CA 1
ATOM 722 C C . ARG A 1 118 ? -4.304 8.578 -7.492 1.00 42.93 217 ARG A C 1
ATOM 723 O O . ARG A 1 118 ? -5.339 8.207 -8.050 1.00 43.06 217 ARG A O 1
ATOM 725 N N . ALA A 1 119 ? -4.083 9.831 -7.106 1.00 42.23 218 ALA A N 1
ATOM 726 C CA . ALA A 1 119 ? -4.996 10.937 -7.372 1.00 41.03 218 ALA A CA 1
ATOM 727 C C . ALA A 1 119 ? -5.801 10.737 -8.643 1.00 42.42 218 ALA A C 1
ATOM 728 O O . ALA A 1 119 ? -5.231 10.530 -9.718 1.00 43.01 218 ALA A O 1
ATOM 730 N N . GLY A 1 120 ? -7.125 10.802 -8.514 1.00 41.95 219 GLY A N 1
ATOM 731 C CA . GLY A 1 120 ? -8.010 10.775 -9.663 1.00 41.40 219 GLY A CA 1
ATOM 732 C C . GLY A 1 120 ? -8.498 9.400 -10.053 1.00 41.63 219 GLY A C 1
ATOM 733 O O . GLY A 1 120 ? -9.317 9.280 -10.957 1.00 43.53 219 GLY A O 1
ATOM 734 N N . ASP A 1 121 ? -8.008 8.358 -9.388 1.00 42.87 220 ASP A N 1
ATOM 735 C CA . ASP A 1 121 ? -8.487 6.998 -9.659 1.00 44.12 220 ASP A CA 1
ATOM 736 C C . ASP A 1 121 ? -9.932 6.886 -9.202 1.00 43.20 220 ASP A C 1
ATOM 737 O O . ASP A 1 121 ? -10.451 7.802 -8.561 1.00 45.30 220 ASP A O 1
ATOM 742 N N . ILE A 1 122 ? -10.596 5.789 -9.548 1.00 41.78 221 ILE A N 1
ATOM 743 C CA . ILE A 1 122 ? -11.970 5.579 -9.095 1.00 41.54 221 ILE A CA 1
ATOM 744 C C . ILE A 1 122 ? -12.052 4.259 -8.381 1.00 42.08 221 ILE A C 1
ATOM 745 O O . ILE A 1 122 ? -11.608 3.237 -8.906 1.00 43.76 221 ILE A O 1
ATOM 750 N N . VAL A 1 123 ? -12.621 4.280 -7.182 1.00 41.80 222 VAL A N 1
ATOM 751 C CA . VAL A 1 123 ? -12.646 3.098 -6.352 1.00 41.39 222 VAL A CA 1
ATOM 752 C C . VAL A 1 123 ? -14.071 2.613 -6.211 1.00 41.81 222 VAL A C 1
ATOM 753 O O . VAL A 1 123 ? -14.987 3.393 -5.948 1.00 42.15 222 VAL A O 1
ATOM 757 N N . LYS A 1 124 ? -14.234 1.311 -6.426 1.00 41.53 223 LYS A N 1
ATOM 758 C CA . LYS A 1 124 ? -15.487 0.619 -6.229 1.00 40.65 223 LYS A CA 1
ATOM 759 C C . LYS A 1 124 ? -15.188 -0.563 -5.328 1.00 40.23 223 LYS A C 1
ATOM 760 O O . LYS A 1 124 ? -14.466 -1.474 -5.721 1.00 41.83 223 LYS A O 1
ATOM 766 N N . PHE A 1 125 ? -15.704 -0.532 -4.106 1.00 40.50 224 PHE A N 1
ATOM 767 C CA . PHE A 1 125 ? -15.462 -1.609 -3.156 1.00 39.45 224 PHE A CA 1
ATOM 768 C C . PHE A 1 125 ? -16.359 -2.768 -3.526 1.00 39.05 224 PHE A C 1
ATOM 769 O O . PHE A 1 125 ? -17.476 -2.558 -3.970 1.00 42.04 224 PHE A O 1
ATOM 777 N N . VAL A 1 126 ? -15.860 -3.986 -3.367 1.00 39.36 225 VAL A N 1
ATOM 778 C CA . VAL A 1 126 ? -16.663 -5.197 -3.545 1.00 39.20 225 VAL A CA 1
ATOM 779 C C . VAL A 1 126 ? -16.441 -6.088 -2.324 1.00 39.25 225 VAL A C 1
ATOM 780 O O . VAL A 1 126 ? -15.302 -6.275 -1.898 1.00 38.97 225 VAL A O 1
ATOM 782 N N . ARG A 1 127 ? -17.520 -6.620 -1.748 1.00 40.15 226 ARG A N 1
ATOM 783 C CA . ARG A 1 127 ? -17.405 -7.480 -0.564 1.00 40.51 226 ARG A CA 1
ATOM 784 C C . ARG A 1 127 ? -16.695 -8.795 -0.925 1.00 43.25 226 ARG A C 1
ATOM 785 O O . ARG A 1 127 ? -16.645 -9.189 -2.094 1.00 43.53 226 ARG A O 1
ATOM 787 N N . ILE A 1 128 ? -16.115 -9.449 0.078 1.00 44.79 227 ILE A N 1
ATOM 788 C CA . ILE A 1 128 ? -15.553 -10.790 -0.095 1.00 45.18 227 ILE A CA 1
ATOM 789 C C . ILE A 1 128 ? -15.725 -11.580 1.202 1.00 46.90 227 ILE A C 1
ATOM 790 O O . ILE A 1 128 ? -15.955 -10.982 2.259 1.00 47.59 227 ILE A O 1
ATOM 795 N N . SER A 1 129 ? -15.624 -12.910 1.129 1.00 48.25 228 SER A N 1
ATOM 796 C CA . SER A 1 129 ? -15.801 -13.756 2.326 1.00 48.82 228 SER A CA 1
ATOM 797 C C . SER A 1 129 ? -14.613 -13.604 3.255 1.00 48.75 228 SER A C 1
ATOM 798 O O . SER A 1 129 ? -13.575 -13.093 2.840 1.00 48.83 228 SER A O 1
ATOM 800 N N . GLU A 1 130 ? -14.770 -14.038 4.510 1.00 50.02 229 GLU A N 1
ATOM 801 C CA . GLU A 1 130 ? -13.622 -14.208 5.422 1.00 49.09 229 GLU A CA 1
ATOM 802 C C . GLU A 1 130 ? -12.680 -15.252 4.814 1.00 48.37 229 GLU A C 1
ATOM 803 O O . GLU A 1 130 ? -11.459 -15.136 4.931 1.00 48.74 229 GLU A O 1
ATOM 805 N N . LYS A 1 131 ? -13.264 -16.239 4.126 1.00 47.53 230 LYS A N 1
ATOM 806 C CA . LYS A 1 131 ? -12.516 -17.318 3.472 1.00 47.02 230 LYS A CA 1
ATOM 807 C C . LYS A 1 131 ? -11.627 -16.856 2.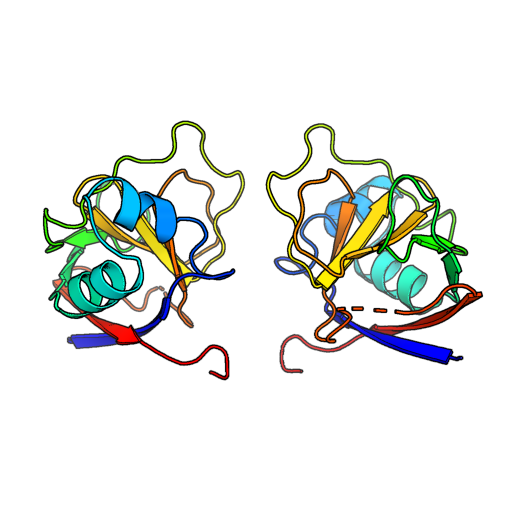298 1.00 47.13 230 LYS A C 1
ATOM 808 O O . LYS A 1 131 ? -10.888 -17.665 1.734 1.00 43.69 230 LYS A O 1
ATOM 810 N N . ASP A 1 132 ? -11.702 -15.570 1.934 1.00 49.96 231 ASP A N 1
ATOM 811 C CA . ASP A 1 132 ? -10.784 -14.958 0.949 1.00 51.16 231 ASP A CA 1
ATOM 812 C C . ASP A 1 132 ? -9.829 -13.964 1.638 1.00 49.61 231 ASP A C 1
ATOM 817 N N . ARG B 1 1 ? -3.585 -35.950 24.141 1.00 47.47 100 ARG B N 1
ATOM 818 C CA . ARG B 1 1 ? -3.278 -34.927 25.186 1.00 47.12 100 ARG B CA 1
ATOM 819 C C . ARG B 1 1 ? -2.228 -33.913 24.706 1.00 45.63 100 ARG B C 1
ATOM 820 O O . ARG B 1 1 ? -2.177 -32.806 25.226 1.00 47.12 100 ARG B O 1
ATOM 822 N N . ILE B 1 2 ? -1.406 -34.281 23.721 1.00 43.66 101 ILE B N 1
ATOM 823 C CA . ILE B 1 2 ? -0.470 -33.333 23.099 1.00 42.79 101 ILE B CA 1
ATOM 824 C C . ILE B 1 2 ? -1.223 -32.463 22.097 1.00 44.49 101 ILE B C 1
ATOM 825 O O . ILE B 1 2 ? -2.081 -32.950 21.355 1.00 46.34 101 ILE B O 1
ATOM 830 N N . VAL B 1 3 ? -0.907 -31.172 22.073 1.00 44.68 102 VAL B N 1
ATOM 831 C CA . VAL B 1 3 ? -1.632 -30.232 21.225 1.00 43.91 102 VAL B CA 1
ATOM 832 C C . VAL B 1 3 ? -0.680 -29.253 20.564 1.00 45.90 102 VAL B C 1
ATOM 833 O O . VAL B 1 3 ? -0.199 -28.325 21.208 1.00 46.98 102 VAL B O 1
ATOM 837 N N . GLU B 1 4 ? -0.403 -29.471 19.281 1.00 47.71 103 GLU B N 1
ATOM 838 C CA . GLU B 1 4 ? 0.397 -28.531 18.508 1.00 49.45 103 GLU B CA 1
ATOM 839 C C . GLU B 1 4 ? -0.417 -27.275 18.201 1.00 52.07 103 GLU B C 1
ATOM 840 O O . GLU B 1 4 ? -1.510 -27.366 17.631 1.00 55.61 103 GLU B O 1
ATOM 846 N N . ILE B 1 5 ? 0.109 -26.114 18.593 1.00 52.01 104 ILE B N 1
ATOM 847 C CA . ILE B 1 5 ? -0.458 -24.821 18.216 1.00 51.68 104 ILE B CA 1
ATOM 848 C C . ILE B 1 5 ? 0.514 -24.122 17.245 1.00 51.66 104 ILE B C 1
ATOM 849 O O . ILE B 1 5 ? 1.570 -23.644 17.657 1.00 51.28 104 ILE B O 1
ATOM 851 N N . PRO B 1 6 ? 0.169 -24.073 15.946 1.00 51.56 105 PRO B N 1
ATOM 852 C CA . PRO B 1 6 ? 1.043 -23.426 14.972 1.00 51.40 105 PRO B CA 1
ATOM 853 C C . PRO B 1 6 ? 0.976 -21.918 15.120 1.00 52.38 105 PRO B C 1
ATOM 854 O O . PRO B 1 6 ? -0.123 -21.372 15.229 1.00 52.18 105 PRO B O 1
ATOM 858 N N . VAL B 1 7 ? 2.131 -21.252 15.138 1.00 53.11 106 VAL B N 1
ATOM 859 C CA . VAL B 1 7 ? 2.178 -19.803 15.383 1.00 53.84 106 VAL B CA 1
ATOM 860 C C . VAL B 1 7 ? 3.005 -19.049 14.337 1.00 54.64 106 VAL B C 1
ATOM 861 O O . VAL B 1 7 ? 4.053 -19.516 13.899 1.00 57.29 106 VAL B O 1
ATOM 863 N N . CYS B 1 8 ? 2.498 -17.890 13.930 1.00 54.61 107 CYS B N 1
ATOM 864 C CA . CYS B 1 8 ? 3.230 -16.925 13.123 1.00 53.60 107 CYS B CA 1
ATOM 865 C C . CYS B 1 8 ? 3.666 -15.848 14.113 1.00 52.83 107 CYS B C 1
ATOM 866 O O . CYS B 1 8 ? 2.859 -15.458 14.964 1.00 53.76 107 CYS B O 1
ATOM 869 N N . TYR B 1 9 ? 4.912 -15.369 14.028 1.00 50.96 108 TYR B N 1
ATOM 870 C CA . TYR B 1 9 ? 5.517 -14.607 15.152 1.00 48.85 108 TYR B CA 1
ATOM 871 C C . TYR B 1 9 ? 5.775 -13.109 14.931 1.00 49.46 108 TYR B C 1
ATOM 872 O O . TYR B 1 9 ? 5.982 -12.362 15.891 1.00 50.59 108 TYR B O 1
ATOM 881 N N . GLY B 1 10 ? 5.741 -12.644 13.692 1.00 49.50 109 GLY B N 1
ATOM 882 C CA . GLY B 1 10 ? 6.252 -11.304 13.407 1.00 50.50 109 GLY B CA 1
ATOM 883 C C . GLY B 1 10 ? 5.300 -10.127 13.524 1.00 49.99 109 GLY B C 1
ATOM 884 O O . GLY B 1 10 ? 4.099 -10.298 13.704 1.00 50.97 109 GLY B O 1
ATOM 885 N N . GLY B 1 11 ? 5.885 -8.930 13.434 1.00 49.80 110 GLY B N 1
ATOM 886 C CA . GLY B 1 11 ? 5.186 -7.661 13.218 1.00 48.32 110 GLY B CA 1
ATOM 887 C C . GLY B 1 11 ? 3.730 -7.596 13.614 1.00 48.72 110 GLY B C 1
ATOM 888 O O . GLY B 1 11 ? 3.410 -7.524 14.802 1.00 50.06 110 GLY B O 1
ATOM 889 N N . GLU B 1 12 ? 2.849 -7.619 12.615 1.00 48.13 111 GLU B N 1
ATOM 890 C CA . GLU B 1 12 ? 1.401 -7.503 12.833 1.00 46.18 111 GLU B CA 1
ATOM 891 C C . GLU B 1 12 ? 0.869 -8.532 13.839 1.00 46.50 111 GLU B C 1
ATOM 892 O O . GLU B 1 12 ? 0.044 -8.209 14.699 1.00 45.71 111 GLU B O 1
ATOM 894 N N . PHE B 1 13 ? 1.359 -9.763 13.736 1.00 47.76 112 PHE B N 1
ATOM 895 C CA . PHE B 1 13 ? 0.887 -10.858 14.579 1.00 49.18 112 PHE B CA 1
ATOM 896 C C . PHE B 1 13 ? 1.380 -10.719 16.009 1.00 50.46 112 PHE B C 1
ATOM 897 O O . PHE B 1 13 ? 0.651 -11.053 16.955 1.00 49.37 112 PHE B O 1
ATOM 905 N N . GLY B 1 14 ? 2.613 -10.219 16.149 1.00 51.82 113 GLY B N 1
ATOM 906 C CA . GLY B 1 14 ? 3.278 -10.071 17.447 1.00 52.52 113 GLY B CA 1
ATOM 907 C C . GLY B 1 14 ? 3.962 -8.723 17.627 1.00 53.27 113 GLY B C 1
ATOM 908 O O . GLY B 1 14 ? 5.191 -8.651 17.727 1.00 54.90 113 GLY B O 1
ATOM 909 N N . PRO B 1 15 ? 3.172 -7.639 17.717 1.00 52.96 114 PRO B N 1
ATOM 910 C CA . PRO B 1 15 ? 3.759 -6.305 17.759 1.00 52.73 114 PRO B CA 1
ATOM 911 C C . PRO B 1 15 ? 4.569 -5.972 19.035 1.00 53.89 114 PRO B C 1
ATOM 912 O O . PRO B 1 15 ? 5.022 -4.831 19.182 1.00 56.25 114 PRO B O 1
ATOM 916 N N . ASP B 1 16 ? 4.764 -6.939 19.937 1.00 53.24 115 ASP B N 1
ATOM 917 C CA . ASP B 1 16 ? 5.686 -6.757 21.069 1.00 53.65 115 ASP B CA 1
ATOM 918 C C . ASP B 1 16 ? 6.924 -7.673 21.030 1.00 52.91 115 ASP B C 1
ATOM 919 O O . ASP B 1 16 ? 7.650 -7.789 22.037 1.00 51.70 115 ASP B O 1
ATOM 924 N N . LEU B 1 17 ? 7.176 -8.317 19.889 1.00 51.68 116 LEU B N 1
ATOM 925 C CA . LEU B 1 17 ? 8.294 -9.253 19.809 1.00 52.15 116 LEU B CA 1
ATOM 926 C C . LEU B 1 17 ? 9.599 -8.478 19.990 1.00 52.70 116 LEU B C 1
ATOM 927 O O . LEU B 1 17 ? 10.376 -8.763 20.909 1.00 53.62 116 LEU B O 1
ATOM 932 N N . GLU B 1 18 ? 9.817 -7.475 19.140 1.00 51.52 117 GLU B N 1
ATOM 933 C CA . GLU B 1 18 ? 11.024 -6.654 19.222 1.00 51.30 117 GLU B CA 1
ATOM 934 C C . GLU B 1 18 ? 11.249 -6.123 20.647 1.00 51.88 117 GLU B C 1
ATOM 935 O O . GLU B 1 18 ? 12.387 -6.053 21.105 1.00 52.71 117 GLU B O 1
ATOM 937 N N . GLU B 1 19 ? 10.165 -5.771 21.342 1.00 52.99 118 GLU B N 1
ATOM 938 C CA . GLU B 1 19 ? 10.241 -5.303 22.731 1.00 52.76 118 GLU B CA 1
ATOM 939 C C . GLU B 1 19 ? 10.664 -6.445 23.623 1.00 52.86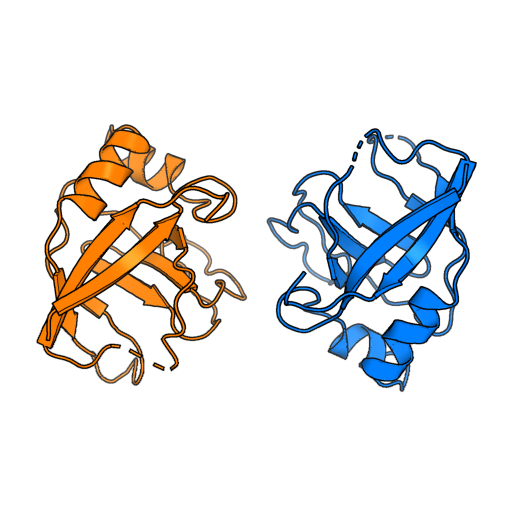 118 GLU B C 1
ATOM 940 O O . GLU B 1 19 ? 11.730 -6.384 24.235 1.00 54.10 118 GLU B O 1
ATOM 942 N N . VAL B 1 20 ? 9.837 -7.490 23.681 1.00 52.36 119 VAL B N 1
ATOM 943 C CA . VAL B 1 20 ? 10.099 -8.632 24.566 1.00 52.18 119 VAL B CA 1
ATOM 944 C C . VAL B 1 20 ? 11.538 -9.129 24.396 1.00 51.01 119 VAL B C 1
ATOM 945 O O . VAL B 1 20 ? 12.216 -9.433 25.383 1.00 47.29 119 VAL B O 1
ATOM 947 N N . ALA B 1 21 ? 11.998 -9.170 23.141 1.00 52.61 120 ALA B N 1
ATOM 948 C CA . ALA B 1 21 ? 13.395 -9.498 22.814 1.00 53.18 120 ALA B CA 1
ATOM 949 C C . ALA B 1 21 ? 14.338 -8.395 23.295 1.00 54.18 120 ALA B C 1
ATOM 950 O O . ALA B 1 21 ? 15.334 -8.680 23.967 1.00 55.42 120 ALA B O 1
ATOM 952 N N . LYS B 1 22 ? 14.014 -7.143 22.964 1.00 55.16 121 LYS B N 1
ATOM 953 C CA . LYS B 1 22 ? 14.815 -5.984 23.390 1.00 56.12 121 LYS B CA 1
ATOM 954 C C . LYS B 1 22 ? 15.062 -6.002 24.894 1.00 55.88 121 LYS B C 1
ATOM 955 O O . LYS B 1 22 ? 16.205 -5.961 25.349 1.00 56.53 121 LYS B O 1
ATOM 957 N N . ILE B 1 23 ? 13.973 -6.083 25.651 1.00 55.52 122 ILE B N 1
ATOM 958 C CA . ILE B 1 23 ? 14.026 -6.162 27.106 1.00 54.41 122 ILE B CA 1
ATOM 959 C C . ILE B 1 23 ? 15.120 -7.116 27.577 1.00 55.08 122 ILE B C 1
ATOM 960 O O . ILE B 1 23 ? 15.975 -6.729 28.363 1.00 56.08 122 ILE B O 1
ATOM 965 N N . ASN B 1 24 ? 15.100 -8.351 27.077 1.00 56.29 123 ASN B N 1
ATOM 966 C CA . ASN B 1 24 ? 15.962 -9.423 27.602 1.00 56.72 123 ASN B CA 1
ATOM 967 C C . ASN B 1 24 ? 17.308 -9.541 26.887 1.00 57.91 123 ASN B C 1
ATOM 968 O O . ASN B 1 24 ? 17.865 -10.639 26.777 1.00 58.44 123 ASN B O 1
ATOM 973 N N . GLN B 1 25 ? 17.836 -8.415 26.410 1.00 58.16 124 GLN B N 1
ATOM 974 C CA . GLN B 1 25 ? 19.078 -8.419 25.640 1.00 57.86 124 GLN B CA 1
ATOM 975 C C . GLN B 1 25 ? 19.105 -9.631 24.698 1.00 56.48 124 GLN B C 1
ATOM 976 O O . GLN B 1 25 ? 19.998 -10.472 24.796 1.00 57.76 124 GLN B O 1
ATOM 978 N N . LEU B 1 26 ? 18.113 -9.718 23.807 1.00 55.35 125 LEU B N 1
ATOM 979 C CA . LEU B 1 26 ? 17.959 -10.880 22.905 1.00 54.82 125 LEU B CA 1
ATOM 980 C C . LEU B 1 26 ? 17.307 -10.537 21.550 1.00 52.40 125 LEU B C 1
ATOM 981 O O . LEU B 1 26 ? 16.679 -9.488 21.390 1.00 52.85 125 LEU B O 1
ATOM 983 N N . SER B 1 27 ? 17.468 -11.435 20.582 1.00 50.59 126 SER B N 1
ATOM 984 C CA . SER B 1 27 ? 16.947 -11.232 19.226 1.00 50.87 126 SER B CA 1
ATOM 985 C C . SER B 1 27 ? 15.520 -11.779 19.067 1.00 51.44 126 SER B C 1
ATOM 986 O O . SER B 1 27 ? 15.220 -12.875 19.537 1.00 49.84 126 SER B O 1
ATOM 988 N N . PRO B 1 28 ? 14.638 -11.030 18.378 1.00 52.55 127 PRO B N 1
ATOM 989 C CA . PRO B 1 28 ? 13.306 -11.542 18.053 1.00 53.52 127 PRO B CA 1
ATOM 990 C C . PRO B 1 28 ? 13.291 -13.021 17.631 1.00 54.77 127 PRO B C 1
ATOM 991 O O . PRO B 1 28 ? 12.371 -13.759 18.008 1.00 55.34 127 PRO B O 1
ATOM 995 N N . GLU B 1 29 ? 14.295 -13.440 16.857 1.00 54.56 128 GLU B N 1
ATOM 996 C CA . GLU B 1 29 ? 14.437 -14.840 16.471 1.00 53.37 128 GLU B CA 1
ATOM 997 C C . GLU B 1 29 ? 14.980 -15.658 17.645 1.00 53.72 128 GLU B C 1
ATOM 998 O O . GLU B 1 29 ? 14.660 -16.840 17.787 1.00 56.16 128 GLU B O 1
ATOM 1000 N N . GLU B 1 30 ? 15.793 -15.031 18.491 1.00 52.55 129 GLU B N 1
ATOM 1001 C CA . GLU B 1 30 ? 16.224 -15.662 19.736 1.00 52.48 129 GLU B CA 1
ATOM 1002 C C . GLU B 1 30 ? 15.055 -15.818 20.730 1.00 53.03 129 GLU B C 1
ATOM 1003 O O . GLU B 1 30 ? 15.115 -16.646 21.639 1.00 52.60 129 GLU B O 1
ATOM 1005 N N . VAL B 1 31 ? 14.001 -15.020 20.559 1.00 53.36 130 VAL B N 1
ATOM 1006 C CA . VAL B 1 31 ? 12.763 -15.187 21.325 1.00 52.60 130 VAL B CA 1
ATOM 1007 C C . VAL B 1 31 ? 11.828 -16.201 20.641 1.00 52.15 130 VAL B C 1
ATOM 1008 O O . VAL B 1 31 ? 11.172 -16.998 21.317 1.00 52.43 130 VAL B O 1
ATOM 1010 N N . ILE B 1 32 ? 11.769 -16.172 19.310 1.00 52.25 131 ILE B N 1
ATOM 1011 C CA . ILE B 1 32 ? 10.956 -17.132 18.546 1.00 53.09 131 ILE B CA 1
ATOM 1012 C C . ILE B 1 32 ? 11.377 -18.566 18.852 1.00 53.48 131 ILE B C 1
ATOM 1013 O O . ILE B 1 32 ? 10.537 -19.454 18.978 1.00 52.02 131 ILE B O 1
ATOM 1018 N N . ASP B 1 33 ? 12.686 -18.782 18.962 1.00 55.01 132 ASP B N 1
ATOM 1019 C CA . ASP B 1 33 ? 13.230 -20.120 19.187 1.00 56.26 132 ASP B CA 1
ATOM 1020 C C . ASP B 1 33 ? 13.010 -20.585 20.631 1.00 55.65 132 ASP B C 1
ATOM 1021 O O . ASP B 1 33 ? 12.615 -21.728 20.856 1.00 56.58 132 ASP B O 1
ATOM 1026 N N . ILE B 1 34 ? 13.261 -19.702 21.599 1.00 53.56 133 ILE B N 1
ATOM 1027 C CA . ILE B 1 34 ? 13.066 -20.037 23.006 1.00 51.90 133 ILE B CA 1
ATOM 1028 C C . ILE B 1 34 ? 11.615 -20.431 23.253 1.00 51.92 133 ILE B C 1
ATOM 1029 O O . ILE B 1 34 ? 11.349 -21.393 23.970 1.00 52.65 133 ILE B O 1
ATOM 1034 N N . HIS B 1 35 ? 10.679 -19.706 22.645 1.00 51.46 134 HIS B N 1
ATOM 1035 C CA . HIS B 1 35 ? 9.265 -20.031 22.799 1.00 51.22 134 HIS B CA 1
ATOM 1036 C C . HIS B 1 35 ? 8.950 -21.390 22.185 1.00 50.06 134 HIS B C 1
ATOM 1037 O O . HIS B 1 35 ? 8.379 -22.261 22.849 1.00 50.92 134 HIS B O 1
ATOM 1044 N N . THR B 1 36 ? 9.323 -21.576 20.923 1.00 48.21 135 THR B N 1
ATOM 1045 C CA . THR B 1 36 ? 9.019 -22.829 20.222 1.00 47.33 135 THR B CA 1
ATOM 1046 C C . THR B 1 36 ? 9.865 -24.020 20.706 1.00 46.68 135 THR B C 1
ATOM 1047 O O . THR B 1 36 ? 9.426 -25.166 20.596 1.00 47.79 135 THR B O 1
ATOM 1051 N N . ASN B 1 37 ? 11.051 -23.753 21.257 1.00 44.95 136 ASN B N 1
ATOM 1052 C CA . ASN B 1 37 ? 11.853 -24.796 21.909 1.00 43.85 136 ASN B CA 1
ATOM 1053 C C . ASN B 1 37 ? 11.222 -25.307 23.202 1.00 43.61 136 ASN B C 1
ATOM 1054 O O . ASN B 1 37 ? 11.640 -26.336 23.740 1.00 42.83 136 ASN B O 1
ATOM 1056 N N . GLY B 1 38 ? 10.216 -24.586 23.695 1.00 44.75 137 GLY B N 1
ATOM 1057 C CA . GLY B 1 38 ? 9.571 -24.897 24.973 1.00 43.35 137 GLY B CA 1
ATOM 1058 C C . GLY B 1 38 ? 8.623 -26.078 24.952 1.00 41.16 137 GLY B C 1
ATOM 1059 O O . GLY B 1 38 ? 8.281 -26.611 23.896 1.00 39.96 137 GLY B O 1
ATOM 1060 N N . GLU B 1 39 ? 8.217 -26.486 26.147 1.00 40.66 138 GLU B N 1
ATOM 1061 C CA . GLU B 1 39 ? 7.228 -27.534 26.328 1.00 41.38 138 GLU B CA 1
ATOM 1062 C C . GLU B 1 39 ? 6.408 -27.122 27.526 1.00 41.68 138 GLU B C 1
ATOM 1063 O O . GLU B 1 39 ? 6.916 -27.086 28.652 1.00 41.77 138 GLU B O 1
ATOM 1069 N N . TYR B 1 40 ? 5.141 -26.817 27.272 1.00 41.38 139 TYR B N 1
ATOM 1070 C CA . TYR B 1 40 ? 4.303 -26.099 28.218 1.00 40.64 139 TYR B CA 1
ATOM 1071 C C . TYR B 1 40 ? 3.210 -27.000 28.738 1.00 39.83 139 TYR B C 1
ATOM 1072 O O . TYR B 1 40 ? 3.019 -28.095 28.232 1.00 41.82 139 TYR B O 1
ATOM 1081 N N . VAL B 1 41 ? 2.511 -26.552 29.770 1.00 40.08 140 VAL B N 1
ATOM 1082 C CA . VAL B 1 41 ? 1.395 -27.314 30.324 1.00 40.40 140 VAL B CA 1
ATOM 1083 C C . VAL B 1 41 ? 0.221 -26.379 30.611 1.00 42.03 140 VAL B C 1
ATOM 1084 O O . VAL B 1 41 ? 0.400 -25.297 31.189 1.00 41.72 140 VAL B O 1
ATOM 1088 N N . VAL B 1 42 ? -0.973 -26.811 30.204 1.00 43.38 141 VAL B N 1
ATOM 1089 C CA . VAL B 1 42 ? -2.182 -25.998 30.303 1.00 44.25 141 VAL B CA 1
ATOM 1090 C C . VAL B 1 42 ? -2.710 -25.976 31.736 1.00 47.85 141 VAL B C 1
ATOM 1091 O O . VAL B 1 42 ? -2.700 -27.001 32.424 1.00 50.46 141 VAL B O 1
ATOM 1095 N N . TYR B 1 43 ? -3.165 -24.809 32.185 1.00 50.22 142 TYR B N 1
ATOM 1096 C CA . TYR B 1 43 ? -3.871 -24.694 33.463 1.00 52.46 142 TYR B CA 1
ATOM 1097 C C . TYR B 1 43 ? -4.756 -23.442 33.467 1.00 56.11 142 TYR B C 1
ATOM 1098 O O . TYR B 1 43 ? -4.494 -22.496 32.720 1.00 58.78 142 TYR B O 1
ATOM 1107 N N . MET B 1 44 ? -5.794 -23.435 34.303 1.00 57.75 143 MET B N 1
ATOM 1108 C CA . MET B 1 44 ? -6.822 -22.390 34.250 1.00 59.78 143 MET B CA 1
ATOM 1109 C C . MET B 1 44 ? -7.162 -21.879 35.656 1.00 59.89 143 MET B C 1
ATOM 1110 O O . MET B 1 44 ? -7.693 -22.613 36.483 1.00 61.54 143 MET B O 1
ATOM 1115 N N . LEU B 1 45 ? -6.873 -20.606 35.910 1.00 60.42 144 LEU B N 1
ATOM 1116 C CA . LEU B 1 45 ? -6.843 -20.062 37.273 1.00 60.18 144 LEU B CA 1
ATOM 1117 C C . LEU B 1 45 ? -8.199 -19.702 37.898 1.00 59.90 144 LEU B C 1
ATOM 1118 O O . LEU B 1 45 ? -8.252 -19.391 39.093 1.00 62.82 144 LEU B O 1
ATOM 1123 N N . GLY B 1 46 ? -9.282 -19.714 37.126 1.00 57.04 145 GLY B N 1
ATOM 1124 C CA . GLY B 1 46 ? -10.618 -19.625 37.728 1.00 56.77 145 GLY B CA 1
ATOM 1125 C C . GLY B 1 46 ? -11.269 -18.255 37.704 1.00 56.05 145 GLY B C 1
ATOM 1126 O O . GLY B 1 46 ? -12.481 -18.145 37.498 1.00 55.60 145 GLY B O 1
ATOM 1127 N N . PHE B 1 47 ? -10.486 -17.204 37.931 1.00 54.67 146 PHE B N 1
ATOM 1128 C CA . PHE B 1 47 ? -10.953 -15.858 37.593 1.00 52.85 146 PHE B CA 1
ATOM 1129 C C . PHE B 1 47 ? -10.991 -15.711 36.067 1.00 54.55 146 PHE B C 1
ATOM 1130 O O . PHE B 1 47 ? -11.769 -14.913 35.532 1.00 55.05 146 PHE B O 1
ATOM 1138 N N . ALA B 1 48 ? -10.129 -16.475 35.389 1.00 55.36 147 ALA B N 1
ATOM 1139 C CA . ALA B 1 48 ? -10.085 -16.540 33.938 1.00 55.55 147 ALA B CA 1
ATOM 1140 C C . ALA B 1 48 ? -10.599 -17.908 33.522 1.00 57.57 147 ALA B C 1
ATOM 1141 O O . ALA B 1 48 ? -9.800 -18.822 33.319 1.00 58.98 147 ALA B O 1
ATOM 1143 N N . PRO B 1 49 ? -11.937 -18.063 33.411 1.00 59.75 148 PRO B N 1
ATOM 1144 C CA . PRO B 1 49 ? -12.552 -19.374 33.142 1.00 59.31 148 PRO B CA 1
ATOM 1145 C C . PRO B 1 49 ? -12.018 -20.118 31.906 1.00 56.83 148 PRO B C 1
ATOM 1146 O O . PRO B 1 49 ? -11.291 -21.109 32.061 1.00 57.10 148 PRO B O 1
ATOM 1150 N N . GLY B 1 50 ? -12.359 -19.653 30.708 1.00 53.76 149 GLY B N 1
ATOM 1151 C CA . GLY B 1 50 ? -11.995 -20.372 29.482 1.00 53.64 149 GLY B CA 1
ATOM 1152 C C . GLY B 1 50 ? -10.711 -19.874 28.841 1.00 53.27 149 GLY B C 1
ATOM 1153 O O . GLY B 1 50 ? -10.736 -19.361 27.713 1.00 54.68 149 GLY B O 1
ATOM 1154 N N . PHE B 1 51 ? -9.589 -20.022 29.548 1.00 50.93 150 PHE B N 1
ATOM 1155 C CA . PHE B 1 51 ? -8.318 -19.429 29.111 1.00 49.22 150 PHE B CA 1
ATOM 1156 C C . PHE B 1 51 ? -7.132 -20.329 29.446 1.00 48.85 150 PHE B C 1
ATOM 1157 O O . PHE B 1 51 ? -6.953 -20.696 30.606 1.00 52.31 150 PHE B O 1
ATOM 1165 N N . PRO B 1 52 ? -6.289 -20.645 28.444 1.00 46.60 151 PRO B N 1
ATOM 1166 C CA . PRO B 1 52 ? -5.288 -21.662 28.627 1.00 45.22 151 PRO B CA 1
ATOM 1167 C C . PRO B 1 52 ? -3.961 -21.047 29.044 1.00 43.98 151 PRO B C 1
ATOM 1168 O O . PRO B 1 52 ? -3.043 -20.900 28.226 1.00 42.53 151 PRO B O 1
ATOM 1172 N N . PHE B 1 53 ? -3.869 -20.672 30.313 1.00 42.34 152 PHE B N 1
ATOM 1173 C CA . PHE B 1 53 ? -2.601 -20.254 30.847 1.00 40.89 152 PHE B CA 1
ATOM 1174 C C . PHE B 1 53 ? -1.683 -21.448 30.636 1.00 41.13 152 PHE B C 1
ATOM 1175 O O . PHE B 1 53 ? -1.943 -22.531 31.169 1.00 41.92 152 PHE B O 1
ATOM 1183 N N . LEU B 1 54 ? -0.650 -21.278 29.817 1.00 41.47 153 LEU B N 1
ATOM 1184 C CA . LEU B 1 54 ? 0.371 -22.314 29.660 1.00 40.65 153 LEU B CA 1
ATOM 1185 C C . LEU B 1 54 ? 1.377 -22.078 30.761 1.00 41.33 153 LEU B C 1
ATOM 1186 O O . LEU B 1 54 ? 1.551 -20.940 31.196 1.00 40.34 153 LEU B O 1
ATOM 1191 N N . GLY B 1 55 ? 2.003 -23.151 31.237 1.00 42.08 154 GLY B N 1
ATOM 1192 C CA . GLY B 1 55 ? 3.051 -23.058 32.245 1.00 42.33 154 GLY B CA 1
ATOM 1193 C C . GLY B 1 55 ? 4.265 -23.843 31.802 1.00 43.73 154 GLY B C 1
ATOM 1194 O O . GLY B 1 55 ? 4.119 -24.932 31.248 1.00 45.39 154 GLY B O 1
ATOM 1195 N N . GLY B 1 56 ? 5.458 -23.298 32.049 1.00 45.11 155 GLY B N 1
ATOM 1196 C CA . GLY B 1 56 ? 6.724 -23.936 31.636 1.00 46.02 155 GLY B CA 1
ATOM 1197 C C . GLY B 1 56 ? 7.644 -23.094 30.749 1.00 46.55 155 GLY B C 1
ATOM 1198 O O . GLY B 1 56 ? 8.696 -23.569 30.317 1.00 47.08 155 GLY B O 1
ATOM 1199 N N . MET B 1 57 ? 7.261 -21.850 30.480 1.00 47.09 156 MET B N 1
ATOM 1200 C CA . MET B 1 57 ? 8.069 -20.954 29.656 1.00 49.35 156 MET B CA 1
ATOM 1201 C C . MET B 1 57 ? 9.396 -20.616 30.344 1.00 50.20 156 MET B C 1
ATOM 1202 O O . MET B 1 57 ? 9.511 -20.669 31.577 1.00 50.54 156 MET B O 1
ATOM 1207 N N . SER B 1 58 ? 10.391 -20.273 29.527 1.00 49.83 157 SER B N 1
ATOM 1208 C CA . SER B 1 58 ? 11.720 -19.913 30.010 1.00 48.66 157 SER B CA 1
ATOM 1209 C C . SER B 1 58 ? 11.697 -18.604 30.775 1.00 49.60 157 SER B C 1
ATOM 1210 O O . SER B 1 58 ? 10.864 -17.744 30.510 1.00 51.80 157 SER B O 1
ATOM 1213 N N . LYS B 1 59 ? 12.623 -18.455 31.716 1.00 51.19 158 LYS B N 1
ATOM 1214 C CA . LYS B 1 59 ? 12.826 -17.171 32.394 1.00 51.49 158 LYS B CA 1
ATOM 1215 C C . LYS B 1 59 ? 13.489 -16.169 31.455 1.00 52.14 158 LYS B C 1
ATOM 1216 O O . LYS B 1 59 ? 13.369 -14.967 31.670 1.00 55.18 158 LYS B O 1
ATOM 1218 N N . ARG B 1 60 ? 14.192 -16.660 30.429 1.00 52.23 159 ARG B N 1
ATOM 1219 C CA . ARG B 1 60 ? 14.852 -15.786 29.451 1.00 51.58 159 ARG B CA 1
ATOM 1220 C C . ARG B 1 60 ? 13.805 -14.947 28.722 1.00 51.12 159 ARG B C 1
ATOM 1221 O O . ARG B 1 60 ? 13.741 -13.729 28.889 1.00 50.34 159 ARG B O 1
ATOM 1223 N N . ILE B 1 61 ? 12.967 -15.627 27.946 1.00 51.04 160 ILE B N 1
ATOM 1224 C CA . ILE B 1 61 ? 11.832 -15.022 27.233 1.00 50.90 160 ILE B CA 1
ATOM 1225 C C . ILE B 1 61 ? 10.886 -14.160 28.129 1.00 50.68 160 ILE B C 1
ATOM 1226 O O . ILE B 1 61 ? 10.137 -13.329 27.610 1.00 51.30 160 ILE B O 1
ATOM 1231 N N . ALA B 1 62 ? 10.918 -14.353 29.452 1.00 48.42 161 ALA B N 1
ATOM 1232 C CA . ALA B 1 62 ? 10.073 -13.594 30.386 1.00 47.05 161 ALA B CA 1
ATOM 1233 C C . ALA B 1 62 ? 9.987 -12.096 30.075 1.00 47.76 161 ALA B C 1
ATOM 1234 O O . ALA B 1 62 ? 10.920 -11.522 29.509 1.00 46.57 161 ALA B O 1
ATOM 1236 N N . ALA B 1 63 ? 8.858 -11.480 30.451 1.00 48.59 162 ALA B N 1
ATOM 1237 C CA . ALA B 1 63 ? 8.631 -10.032 30.265 1.00 49.07 162 ALA B CA 1
ATOM 1238 C C . ALA B 1 63 ? 7.345 -9.518 30.961 1.00 48.69 162 ALA B C 1
ATOM 1239 O O . ALA B 1 63 ? 6.372 -10.259 31.095 1.00 50.41 162 ALA B O 1
ATOM 1241 N N . PRO B 1 64 ? 7.331 -8.238 31.392 1.00 47.77 163 PRO B N 1
ATOM 1242 C CA . PRO B 1 64 ? 6.159 -7.657 32.052 1.00 47.49 163 PRO B CA 1
ATOM 1243 C C . PRO B 1 64 ? 5.025 -7.275 31.094 1.00 47.18 163 PRO B C 1
ATOM 1244 O O . PRO B 1 64 ? 5.190 -7.328 29.873 1.00 47.40 163 PRO B O 1
ATOM 1248 N N . ARG B 1 65 ? 3.889 -6.878 31.665 1.00 46.02 164 ARG B N 1
ATOM 1249 C CA . ARG B 1 65 ? 2.709 -6.518 30.884 1.00 45.68 164 ARG B CA 1
ATOM 1250 C C . ARG B 1 65 ? 2.753 -5.039 30.466 1.00 44.91 164 ARG B C 1
ATOM 1251 O O . ARG B 1 65 ? 3.167 -4.182 31.247 1.00 45.57 164 ARG B O 1
ATOM 1253 N N . LYS B 1 66 ? 2.315 -4.746 29.243 1.00 44.13 165 LYS B N 1
ATOM 1254 C CA . LYS B 1 66 ? 2.170 -3.365 28.784 1.00 45.24 165 LYS B CA 1
ATOM 1255 C C . LY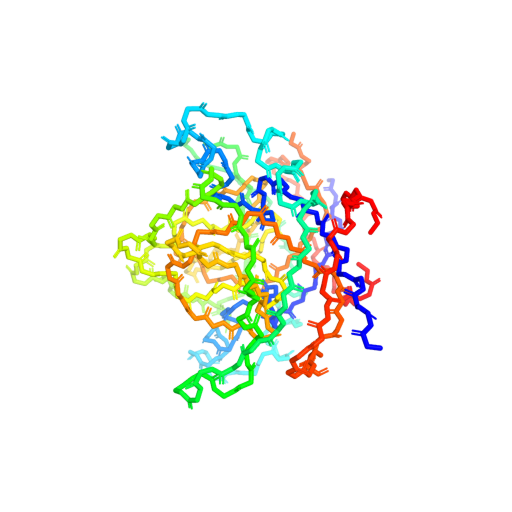S B 1 66 ? 1.503 -2.505 29.864 1.00 46.41 165 LYS B C 1
ATOM 1256 O O . LYS B 1 66 ? 0.659 -2.997 30.603 1.00 46.67 165 LYS B O 1
ATOM 1258 N N . SER B 1 67 ? 1.894 -1.230 29.955 1.00 49.23 166 SER B N 1
ATOM 1259 C CA . SER B 1 67 ? 1.421 -0.326 31.024 1.00 49.42 166 SER B CA 1
ATOM 1260 C C . SER B 1 67 ? -0.067 0.007 30.900 1.00 50.79 166 SER B C 1
ATOM 1261 O O . SER B 1 67 ? -0.775 0.051 31.902 1.00 51.20 166 SER B O 1
ATOM 1263 N N . SER B 1 68 ? -0.533 0.242 29.674 1.00 52.24 167 SER B N 1
ATOM 1264 C CA . SER B 1 68 ? -1.962 0.379 29.395 1.00 52.72 167 SER B CA 1
ATOM 1265 C C . SER B 1 68 ? -2.409 -0.832 28.568 1.00 54.36 167 SER B C 1
ATOM 1266 O O . SER B 1 68 ? -1.782 -1.150 27.560 1.00 57.05 167 SER B O 1
ATOM 1268 N N . PRO B 1 69 ? -3.470 -1.538 29.000 1.00 55.51 168 PRO B N 1
ATOM 1269 C CA . PRO B 1 69 ? -3.932 -2.671 28.200 1.00 55.84 168 PRO B CA 1
ATOM 1270 C C . PRO B 1 69 ? -4.524 -2.241 26.873 1.00 55.30 168 PRO B C 1
ATOM 1271 O O . PRO B 1 69 ? -4.956 -1.097 26.738 1.00 56.27 168 PRO B O 1
ATOM 1275 N N . ARG B 1 70 ? -4.546 -3.159 25.909 1.00 54.17 169 ARG B N 1
ATOM 1276 C CA . ARG B 1 70 ? -5.228 -2.919 24.642 1.00 52.63 169 ARG B CA 1
ATOM 1277 C C . ARG B 1 70 ? -6.735 -3.036 24.848 1.00 54.69 169 ARG B C 1
ATOM 1278 O O . ARG B 1 70 ? -7.181 -3.831 25.674 1.00 56.17 169 ARG B O 1
ATOM 1286 N N . PRO B 1 71 ? -7.527 -2.235 24.116 1.00 54.96 170 PRO B N 1
ATOM 1287 C CA . PRO B 1 71 ? -8.973 -2.431 24.146 1.00 54.41 170 PRO B CA 1
ATOM 1288 C C . PRO B 1 71 ? -9.416 -3.792 23.591 1.00 53.50 170 PRO B C 1
ATOM 1289 O O . PRO B 1 71 ? -10.478 -4.290 23.973 1.00 53.57 170 PRO B O 1
ATOM 1293 N N . SER B 1 72 ? -8.630 -4.384 22.691 1.00 51.83 171 SER B N 1
ATOM 1294 C CA . SER B 1 72 ? -8.995 -5.688 22.133 1.00 49.63 171 SER B CA 1
ATOM 1295 C C . SER B 1 72 ? -7.813 -6.386 21.471 1.00 46.76 171 SER B C 1
ATOM 1296 O O . SER B 1 72 ? -7.364 -5.973 20.408 1.00 44.67 171 SER B O 1
ATOM 1299 N N . ILE B 1 73 ? -7.319 -7.432 22.140 1.00 45.45 172 ILE B N 1
ATOM 1300 C CA . ILE B 1 73 ? -6.315 -8.346 21.599 1.00 43.83 172 ILE B CA 1
ATOM 1301 C C . ILE B 1 73 ? -7.014 -9.331 20.675 1.00 44.70 172 ILE B C 1
ATOM 1302 O O . ILE B 1 73 ? -8.032 -9.909 21.057 1.00 44.97 172 ILE B O 1
ATOM 1307 N N . PRO B 1 74 ? -6.488 -9.519 19.454 1.00 44.82 173 PRO B N 1
ATOM 1308 C CA . PRO B 1 74 ? -7.016 -10.547 18.570 1.00 46.01 173 PRO B CA 1
ATOM 1309 C C . PRO B 1 74 ? -7.119 -11.912 19.238 1.00 47.33 173 PRO B C 1
ATOM 1310 O O . PRO B 1 74 ? -6.139 -12.384 19.815 1.00 49.01 173 PRO B O 1
ATOM 1314 N N . ALA B 1 75 ? -8.302 -12.524 19.175 1.00 47.54 174 ALA B N 1
ATOM 1315 C CA . ALA B 1 75 ? -8.461 -13.924 19.572 1.00 46.92 174 ALA B CA 1
ATOM 1316 C C . ALA B 1 75 ? -7.612 -14.758 18.632 1.00 45.65 174 ALA B C 1
ATOM 1317 O O . ALA B 1 75 ? -7.833 -14.736 17.427 1.00 46.77 174 ALA B O 1
ATOM 1319 N N . GLY B 1 76 ? -6.649 -15.484 19.187 1.00 43.68 175 GLY B N 1
ATOM 1320 C CA . GLY B 1 76 ? -5.683 -16.222 18.397 1.00 44.00 175 GLY B CA 1
ATOM 1321 C C . GLY B 1 76 ? -4.286 -15.809 18.798 1.00 45.82 175 GLY B C 1
ATOM 1322 O O . GLY B 1 76 ? -3.338 -16.596 18.690 1.00 48.07 175 GLY B O 1
ATOM 1323 N N . SER B 1 77 ? -4.158 -14.571 19.270 1.00 45.76 176 SER B N 1
ATOM 1324 C CA . SER B 1 77 ? -2.880 -14.062 19.759 1.00 46.35 176 SER B CA 1
ATOM 1325 C C . SER B 1 77 ? -2.200 -15.039 20.725 1.00 45.33 176 SER B C 1
ATOM 1326 O O . SER B 1 77 ? -2.851 -15.868 21.366 1.00 44.56 176 SER B O 1
ATOM 1329 N N . VAL B 1 78 ? -0.878 -14.939 20.793 1.00 44.46 177 VAL B N 1
ATOM 1330 C CA . VAL B 1 78 ? -0.087 -15.647 21.786 1.00 44.65 177 VAL B CA 1
ATOM 1331 C C . VAL B 1 78 ? 0.735 -14.597 22.525 1.00 43.61 177 VAL B C 1
ATOM 1332 O O . VAL B 1 78 ? 1.290 -13.695 21.898 1.00 44.64 177 VAL B O 1
ATOM 1336 N N . GLY B 1 79 ? 0.797 -14.710 23.849 1.00 40.61 178 GLY B N 1
ATOM 1337 C CA . GLY B 1 79 ? 1.298 -13.625 24.668 1.00 39.78 178 GLY B CA 1
ATOM 1338 C C . GLY B 1 79 ? 2.120 -14.052 25.866 1.00 40.59 178 GLY B C 1
ATOM 1339 O O . GLY B 1 79 ? 2.127 -15.223 26.257 1.00 38.96 178 GLY B O 1
ATOM 1340 N N . ILE B 1 80 ? 2.816 -13.070 26.437 1.00 41.56 179 ILE B N 1
ATOM 1341 C CA . ILE B 1 80 ? 3.667 -13.257 27.603 1.00 40.79 179 ILE B CA 1
ATOM 1342 C C . ILE B 1 80 ? 3.288 -12.243 28.680 1.00 42.64 179 ILE B C 1
ATOM 1343 O O . ILE B 1 80 ? 3.002 -11.078 28.387 1.00 42.18 179 ILE B O 1
ATOM 1348 N N . ALA B 1 81 ? 3.297 -12.704 29.926 1.00 43.16 180 ALA B N 1
ATOM 1349 C CA . ALA B 1 81 ? 3.045 -11.858 31.075 1.00 42.02 180 ALA B CA 1
ATOM 1350 C C . ALA B 1 81 ? 3.910 -12.377 32.234 1.00 41.44 180 ALA B C 1
ATOM 1351 O O . ALA B 1 81 ? 3.646 -13.437 32.798 1.00 40.25 180 ALA B O 1
ATOM 1353 N N . GLY B 1 82 ? 4.953 -11.624 32.571 1.00 41.09 181 GLY B N 1
ATOM 1354 C CA . GLY B 1 82 ? 5.880 -12.013 33.631 1.00 41.12 181 GLY B CA 1
ATOM 1355 C C . GLY B 1 82 ? 6.639 -13.265 33.239 1.00 40.02 181 GLY B C 1
ATOM 1356 O O . GLY B 1 82 ? 7.491 -13.224 32.362 1.00 39.48 181 GLY B O 1
ATOM 1357 N N . LEU B 1 83 ? 6.314 -14.377 33.889 1.00 40.21 182 LEU B N 1
ATOM 1358 C CA . LEU B 1 83 ? 6.900 -15.671 33.571 1.00 40.65 182 LEU B CA 1
ATOM 1359 C C . LEU B 1 83 ? 5.835 -16.583 32.971 1.00 41.67 182 LEU B C 1
ATOM 1360 O O . LEU B 1 83 ? 5.972 -17.804 33.019 1.00 39.78 182 LEU B O 1
ATOM 1362 N N . GLN B 1 84 ? 4.788 -15.971 32.402 1.00 45.66 183 GLN B N 1
ATOM 1363 C CA . GLN B 1 84 ? 3.632 -16.674 31.805 1.00 46.64 183 GLN B CA 1
ATOM 1364 C C . GLN B 1 84 ? 3.651 -16.662 30.277 1.00 45.70 183 GLN B C 1
ATOM 1365 O O . GLN B 1 84 ? 4.157 -15.726 29.651 1.00 47.06 183 GLN B O 1
ATOM 1371 N N . THR B 1 85 ? 3.072 -17.696 29.685 1.00 43.61 184 THR B N 1
ATOM 1372 C CA . THR B 1 85 ? 2.669 -17.653 28.292 1.00 44.42 184 THR B CA 1
ATOM 1373 C C . THR B 1 85 ? 1.267 -18.245 28.199 1.00 46.24 184 THR B C 1
ATOM 1374 O O . THR B 1 85 ? 0.811 -18.951 29.104 1.00 45.81 184 THR B O 1
ATOM 1378 N N . GLY B 1 86 ? 0.584 -17.939 27.103 1.00 48.15 185 GLY B N 1
ATOM 1379 C CA . GLY B 1 86 ? -0.809 -18.324 26.925 1.00 47.71 185 GLY B CA 1
ATOM 1380 C C . GLY B 1 86 ? -1.251 -18.027 25.509 1.00 47.45 185 GLY B C 1
ATOM 1381 O O . GLY B 1 86 ? -0.452 -17.534 24.696 1.00 45.99 185 GLY B O 1
ATOM 1382 N N . VAL B 1 87 ? -2.520 -18.332 25.222 1.00 46.39 186 VAL B N 1
ATOM 1383 C CA . VAL B 1 87 ? -3.088 -18.199 23.876 1.00 44.17 186 VAL B CA 1
ATOM 1384 C C . VAL B 1 87 ? -4.568 -17.865 23.957 1.00 43.37 186 VAL B C 1
ATOM 1385 O O . VAL B 1 87 ? -5.352 -18.629 24.515 1.00 44.12 186 VAL B O 1
ATOM 1389 N N . TYR B 1 88 ? -4.947 -16.736 23.371 1.00 41.68 187 TYR B N 1
ATOM 1390 C CA . TYR B 1 88 ? -6.272 -16.174 23.570 1.00 39.25 187 TYR B CA 1
ATOM 1391 C C . TYR B 1 88 ? -7.318 -16.850 22.702 1.00 39.20 187 TYR B C 1
ATOM 1392 O O . TYR B 1 88 ? -7.293 -16.701 21.487 1.00 39.58 187 TYR B O 1
ATOM 1401 N N . PRO B 1 89 ? -8.245 -17.601 23.318 1.00 40.15 188 PRO B N 1
ATOM 1402 C CA . PRO B 1 89 ? -9.324 -18.154 22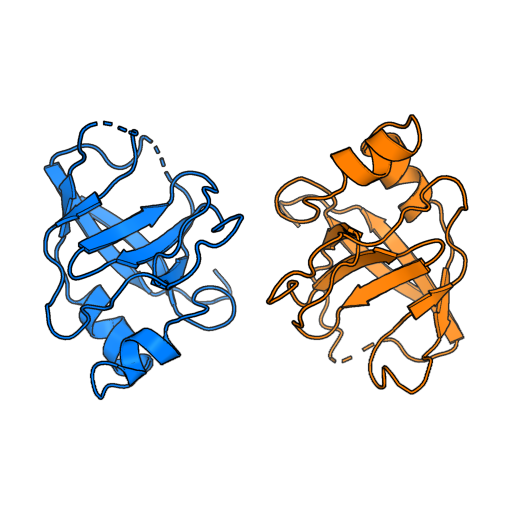.516 1.00 39.97 188 PRO B CA 1
ATOM 1403 C C . PRO B 1 89 ? -10.282 -17.081 21.980 1.00 41.29 188 PRO B C 1
ATOM 1404 O O . PRO B 1 89 ? -10.674 -17.135 20.820 1.00 43.22 188 PRO B O 1
ATOM 1408 N N . ILE B 1 90 ? -10.659 -16.120 22.812 1.00 43.68 189 ILE B N 1
ATOM 1409 C CA . ILE B 1 90 ? -11.591 -15.069 22.389 1.00 44.99 189 ILE B CA 1
ATOM 1410 C C . ILE B 1 90 ? -10.876 -13.739 22.424 1.00 46.00 189 ILE B C 1
ATOM 1411 O O . ILE B 1 90 ? -9.943 -13.550 23.206 1.00 46.29 189 ILE B O 1
ATOM 1413 N N . SER B 1 91 ? -11.314 -12.819 21.571 1.00 47.49 190 SER B N 1
ATOM 1414 C CA . SER B 1 91 ? -10.825 -11.452 21.625 1.00 47.86 190 SER B CA 1
ATOM 1415 C C . SER B 1 91 ? -11.218 -10.857 22.971 1.00 49.25 190 SER B C 1
ATOM 1416 O O . SER B 1 91 ? -12.226 -11.242 23.571 1.00 50.46 190 SER B O 1
ATOM 1419 N N . THR B 1 92 ? -10.406 -9.922 23.441 1.00 49.51 191 THR B N 1
ATOM 1420 C CA . THR B 1 92 ? -10.547 -9.389 24.779 1.00 49.08 191 THR B CA 1
ATOM 1421 C C . THR B 1 92 ? -9.447 -8.368 24.971 1.00 50.39 191 THR B C 1
ATOM 1422 O O . THR B 1 92 ? -8.408 -8.458 24.312 1.00 53.11 191 THR B O 1
ATOM 1424 N N . PRO B 1 93 ? -9.658 -7.392 25.865 1.00 49.64 192 PRO B N 1
ATOM 1425 C CA . PRO B 1 93 ? -8.579 -6.467 26.185 1.00 48.70 192 PRO B CA 1
ATOM 1426 C C . PRO B 1 93 ? -7.486 -7.132 27.010 1.00 48.18 192 PRO B C 1
ATOM 1427 O O . PRO B 1 93 ? -7.667 -8.256 27.482 1.00 46.76 192 PRO B O 1
ATOM 1431 N N . GLY B 1 94 ? -6.361 -6.439 27.182 1.00 49.03 193 GLY B N 1
ATOM 1432 C CA . GLY B 1 94 ? -5.283 -6.927 28.052 1.00 48.47 193 GLY B CA 1
ATOM 1433 C C . GLY B 1 94 ? -3.911 -6.427 27.652 1.00 47.18 193 GLY B C 1
ATOM 1434 O O . GLY B 1 94 ? -3.640 -6.223 26.467 1.00 48.41 193 GLY B O 1
ATOM 1435 N N . GLY B 1 95 ? -3.043 -6.256 28.648 1.00 45.10 194 GLY B N 1
ATOM 1436 C CA . GLY B 1 95 ? -1.682 -5.774 28.437 1.00 45.47 194 GLY B CA 1
ATOM 1437 C C . GLY B 1 95 ? -0.647 -6.889 28.375 1.00 46.38 194 GLY B C 1
ATOM 1438 O O . GLY B 1 95 ? 0.502 -6.700 28.783 1.00 45.80 194 GLY B O 1
ATOM 1439 N N . TRP B 1 96 ? -1.037 -8.058 27.876 1.00 46.78 195 TRP B N 1
ATOM 1440 C CA . TRP B 1 96 ? -0.084 -9.151 27.727 1.00 47.84 195 TRP B CA 1
ATOM 1441 C C . TRP B 1 96 ? 0.830 -8.797 26.570 1.00 49.01 195 TRP B C 1
ATOM 1442 O O . TRP B 1 96 ? 0.374 -8.215 25.588 1.00 52.45 195 TRP B O 1
ATOM 1453 N N . GLN B 1 97 ? 2.112 -9.126 26.694 1.00 48.28 196 GLN B N 1
ATOM 1454 C CA . GLN B 1 97 ? 3.083 -8.806 25.657 1.00 48.21 196 GLN B CA 1
ATOM 1455 C C . GLN B 1 97 ? 2.874 -9.806 24.525 1.00 46.94 196 GLN B C 1
ATOM 1456 O O . GLN B 1 97 ? 3.167 -10.988 24.682 1.00 45.09 196 GLN B O 1
ATOM 1462 N N . LEU B 1 98 ? 2.340 -9.323 23.400 1.00 47.32 197 LEU B N 1
ATOM 1463 C CA . LEU B 1 98 ? 1.922 -10.186 22.282 1.00 45.87 197 LEU B CA 1
ATOM 1464 C C . LEU B 1 98 ? 3.077 -10.443 21.322 1.00 45.00 197 LEU B C 1
ATOM 1465 O O . LEU B 1 98 ? 3.714 -9.502 20.849 1.00 45.67 197 LEU B O 1
ATOM 1470 N N . ILE B 1 99 ? 3.321 -11.717 21.016 1.00 44.54 198 ILE B N 1
ATOM 1471 C CA . ILE B 1 99 ? 4.481 -12.127 20.215 1.00 43.17 198 ILE B CA 1
ATOM 1472 C C . ILE B 1 99 ? 4.133 -12.933 18.944 1.00 43.34 198 ILE B C 1
ATOM 1473 O O . ILE B 1 99 ? 5.028 -13.354 18.220 1.00 42.72 198 ILE B O 1
ATOM 1478 N N . GLY B 1 100 ? 2.853 -13.140 18.654 1.00 44.23 199 GLY B N 1
ATOM 1479 C CA . GLY B 1 100 ? 2.480 -13.989 17.519 1.00 45.31 199 GLY B CA 1
ATOM 1480 C C . GLY B 1 100 ? 1.088 -14.559 17.642 1.00 45.62 199 GLY B C 1
ATOM 1481 O O . GLY B 1 100 ? 0.470 -14.453 18.698 1.00 48.17 199 GLY B O 1
ATOM 1482 N N . LYS B 1 101 ? 0.612 -15.193 16.573 1.00 45.75 200 LYS B N 1
ATOM 1483 C CA . LYS B 1 101 ? -0.806 -15.549 16.441 1.00 47.13 200 LYS B CA 1
ATOM 1484 C C . LYS B 1 101 ? -0.943 -16.965 15.911 1.00 47.65 200 LYS B C 1
ATOM 1485 O O . LYS B 1 101 ? -0.202 -17.344 15.007 1.00 47.55 200 LYS B O 1
ATOM 1491 N N . THR B 1 102 ? -1.881 -17.738 16.468 1.00 48.89 201 THR B N 1
ATOM 1492 C CA . THR B 1 102 ? -2.229 -19.072 15.939 1.00 48.04 201 THR B CA 1
ATOM 1493 C C . THR B 1 102 ? -3.469 -19.012 15.053 1.00 48.35 201 THR B C 1
ATOM 1494 O O . THR B 1 102 ? -4.407 -18.294 15.371 1.00 50.35 201 THR B O 1
ATOM 1498 N N . PRO B 1 103 ? -3.492 -19.781 13.952 1.00 49.31 202 PRO B N 1
ATOM 1499 C CA . PRO B 1 103 ? -4.664 -19.894 13.086 1.00 50.40 202 PRO B CA 1
ATOM 1500 C C . PRO B 1 103 ? -5.667 -20.987 13.485 1.00 51.39 202 PRO B C 1
ATOM 1501 O O . PRO B 1 103 ? -6.527 -21.344 12.680 1.00 52.81 202 PRO B O 1
ATOM 1505 N N . LEU B 1 104 ? -5.580 -21.511 14.703 1.00 51.37 203 LEU B N 1
ATOM 1506 C CA . LEU B 1 104 ? -6.433 -22.624 15.085 1.00 50.88 203 LEU B CA 1
ATOM 1507 C C . LEU B 1 104 ? -7.677 -22.198 15.844 1.00 50.94 203 LEU B C 1
ATOM 1508 O O . LEU B 1 104 ? -7.621 -21.313 16.697 1.00 53.07 203 LEU B O 1
ATOM 1513 N N . ALA B 1 105 ? -8.799 -22.840 15.523 1.00 50.07 204 ALA B N 1
ATOM 1514 C CA . ALA B 1 105 ? -10.019 -22.709 16.317 1.00 50.22 204 ALA B CA 1
ATOM 1515 C C . ALA B 1 105 ? -9.777 -23.300 17.707 1.00 50.42 204 ALA B C 1
ATOM 1516 O O . ALA B 1 105 ? -9.476 -24.490 17.836 1.00 50.70 204 ALA B O 1
ATOM 1518 N N . LEU B 1 106 ? -9.884 -22.459 18.734 1.00 50.32 205 LEU B N 1
ATOM 1519 C CA . LEU B 1 106 ? -9.680 -22.880 20.121 1.00 49.52 205 LEU B CA 1
ATOM 1520 C C . LEU B 1 106 ? -11.001 -22.917 20.898 1.00 50.64 205 LEU B C 1
ATOM 1521 O O . LEU B 1 106 ? -11.160 -23.741 21.798 1.00 52.36 205 LEU B O 1
ATOM 1526 N N . PHE B 1 107 ? -11.941 -22.034 20.554 1.00 51.39 206 PHE B N 1
ATOM 1527 C CA . PHE B 1 107 ? -13.291 -22.068 21.131 1.00 51.19 206 PHE B CA 1
ATOM 1528 C C . PHE B 1 107 ? -14.115 -23.207 20.531 1.00 50.96 206 PHE B C 1
ATOM 1529 O O . PHE B 1 107 ? -13.744 -23.796 19.515 1.00 50.92 206 PHE B O 1
ATOM 1531 N N . LEU B 1 117 ? -8.340 -26.690 23.898 1.00 47.50 216 LEU B N 1
ATOM 1532 C CA . LEU B 1 117 ? -7.303 -26.778 24.921 1.00 45.63 216 LEU B CA 1
ATOM 1533 C C . LEU B 1 117 ? -7.903 -27.015 26.317 1.00 46.85 216 LEU B C 1
ATOM 1534 O O . LEU B 1 117 ? -8.496 -26.106 26.913 1.00 47.82 216 LEU B O 1
ATOM 1539 N N . ARG B 1 118 ? -7.739 -28.241 26.824 1.00 47.70 217 ARG B N 1
ATOM 1540 C CA . ARG B 1 118 ? -8.212 -28.626 28.163 1.00 47.80 217 ARG B CA 1
ATOM 1541 C C . ARG B 1 118 ? -7.042 -28.677 29.137 1.00 47.37 217 ARG B C 1
ATOM 1542 O O . ARG B 1 118 ? -5.905 -28.896 28.730 1.00 48.15 217 ARG B O 1
ATOM 1544 N N . ALA B 1 119 ? -7.332 -28.481 30.421 1.00 46.63 218 ALA B N 1
ATOM 1545 C CA . ALA B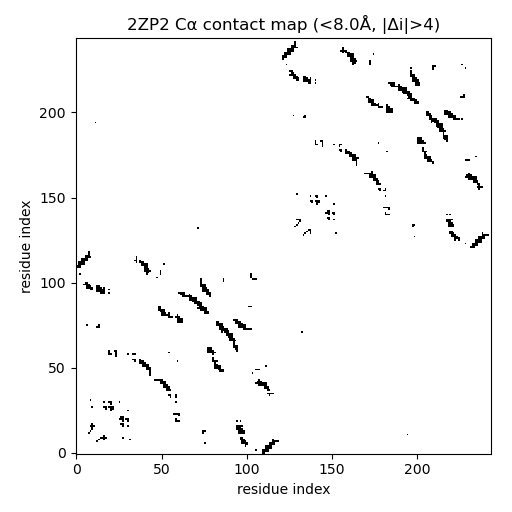 1 119 ? -6.309 -28.463 31.471 1.00 45.84 218 ALA B CA 1
ATOM 1546 C C . ALA B 1 119 ? -5.356 -29.647 31.370 1.00 46.32 218 ALA B C 1
ATOM 1547 O O . ALA B 1 119 ? -5.726 -30.715 30.878 1.00 48.20 218 ALA B O 1
ATOM 1549 N N . GLY B 1 120 ? -4.126 -29.455 31.836 1.00 45.96 219 GLY B N 1
ATOM 1550 C CA . GLY B 1 120 ? -3.141 -30.535 31.869 1.00 46.35 219 GLY B CA 1
ATOM 1551 C C . GLY B 1 120 ? -2.493 -30.896 30.537 1.00 46.84 219 GLY B C 1
ATOM 1552 O O . GLY B 1 120 ? -1.493 -31.608 30.520 1.00 45.98 219 GLY B O 1
ATOM 1553 N N . ASP B 1 121 ? -3.043 -30.406 29.424 1.00 47.80 220 ASP B N 1
ATOM 1554 C CA . ASP B 1 121 ? -2.519 -30.728 28.098 1.00 47.97 220 ASP B CA 1
ATOM 1555 C C . ASP B 1 121 ? -1.123 -30.143 27.916 1.00 47.50 220 ASP B C 1
ATOM 1556 O O . ASP B 1 121 ? -0.735 -29.200 28.612 1.00 48.80 220 ASP B O 1
ATOM 1561 N N . ILE B 1 122 ? -0.377 -30.719 26.978 1.00 45.60 221 ILE B N 1
ATOM 1562 C CA . ILE B 1 122 ? 0.982 -30.299 26.697 1.00 44.63 221 ILE B CA 1
ATOM 1563 C C . ILE B 1 122 ? 1.008 -29.642 25.323 1.00 45.40 221 ILE B C 1
ATOM 1564 O O . ILE B 1 122 ? 0.570 -30.231 24.329 1.00 45.00 221 ILE B O 1
ATOM 1569 N N . VAL B 1 123 ? 1.506 -28.407 25.286 1.00 46.13 222 VAL B N 1
ATOM 1570 C CA . VAL B 1 123 ? 1.495 -27.602 24.077 1.00 45.78 222 VAL B CA 1
ATOM 1571 C C . VAL B 1 123 ? 2.887 -27.524 23.493 1.00 47.86 222 VAL B C 1
ATOM 1572 O O . VAL B 1 123 ? 3.871 -27.358 24.224 1.00 48.57 222 VAL B O 1
ATOM 1576 N N . LYS B 1 124 ? 2.953 -27.654 22.169 1.00 49.19 223 LYS B N 1
ATOM 1577 C CA . LYS B 1 124 ? 4.176 -27.419 21.423 1.00 49.22 223 LYS B CA 1
ATOM 1578 C C . LYS B 1 124 ? 3.885 -26.409 20.319 1.00 49.33 223 LYS B C 1
ATOM 1579 O O . LYS B 1 124 ? 2.869 -26.514 19.639 1.00 51.77 223 LYS B O 1
ATOM 1585 N N . PHE B 1 125 ? 4.776 -25.431 20.156 1.00 47.37 224 PHE B N 1
ATOM 1586 C CA . PHE B 1 125 ? 4.516 -24.272 19.309 1.00 45.38 224 PHE B CA 1
ATOM 1587 C C . PHE B 1 125 ? 5.258 -24.352 17.978 1.00 45.99 224 PHE B C 1
ATOM 1588 O O . PHE B 1 125 ? 6.364 -23.838 17.847 1.00 48.14 224 PHE B O 1
ATOM 1596 N N . VAL B 1 126 ? 4.644 -24.977 16.979 1.00 47.63 225 VAL B N 1
ATOM 1597 C CA . VAL B 1 126 ? 5.217 -25.001 15.621 1.00 48.45 225 VAL B CA 1
ATOM 1598 C C . VAL B 1 126 ? 5.183 -23.605 14.977 1.00 48.22 225 VAL B C 1
ATOM 1599 O O . VAL B 1 126 ? 4.127 -22.973 14.933 1.00 48.46 225 VAL B O 1
ATOM 1601 N N . ARG B 1 127 ? 6.334 -23.122 14.499 1.00 48.79 226 ARG B N 1
ATOM 1602 C CA . ARG B 1 127 ? 6.385 -21.877 13.702 1.00 49.97 226 ARG B CA 1
ATOM 1603 C C . ARG B 1 127 ? 5.772 -22.132 12.313 1.00 50.76 226 ARG B C 1
ATOM 1604 O O . ARG B 1 127 ? 5.985 -23.204 11.734 1.00 52.85 226 ARG B O 1
ATOM 1606 N N . ILE B 1 128 ? 4.987 -21.181 11.798 1.00 49.40 227 ILE B N 1
ATOM 1607 C CA . ILE B 1 128 ? 4.481 -21.264 10.422 1.00 47.76 227 ILE B CA 1
ATOM 1608 C C . ILE B 1 128 ? 4.594 -19.913 9.723 1.00 50.62 227 ILE B C 1
ATOM 1609 O O . ILE B 1 128 ? 4.582 -18.870 10.375 1.00 51.39 227 ILE B O 1
ATOM 1614 N N . SER B 1 129 ? 4.703 -19.941 8.394 1.00 53.75 228 SER B N 1
ATOM 1615 C CA . SER B 1 129 ? 4.862 -18.721 7.598 1.00 55.34 228 SER B CA 1
ATOM 1616 C C . SER B 1 129 ? 3.559 -17.939 7.578 1.00 56.75 228 SER B C 1
ATOM 1617 O O . SER B 1 129 ? 2.502 -18.471 7.936 1.00 56.58 228 SER B O 1
ATOM 1619 N N . GLU B 1 130 ? 3.645 -16.677 7.160 1.00 57.53 229 GLU B N 1
ATOM 1620 C CA . GLU B 1 130 ? 2.454 -15.877 6.882 1.00 57.86 229 GLU B CA 1
ATOM 1621 C C . GLU B 1 130 ? 1.635 -16.486 5.717 1.00 58.54 229 GLU B C 1
ATOM 1622 O O . GLU B 1 130 ? 0.423 -16.271 5.621 1.00 59.04 229 GLU B O 1
ATOM 1624 N N . LYS B 1 131 ? 2.288 -17.255 4.845 1.00 59.37 230 LYS B N 1
ATOM 1625 C CA . LYS B 1 131 ? 1.596 -17.910 3.732 1.00 60.71 230 LYS B CA 1
ATOM 1626 C C . LYS B 1 131 ? 0.693 -19.059 4.192 1.00 61.50 230 LYS B C 1
ATOM 1627 O O . LYS B 1 131 ? -0.266 -19.400 3.504 1.00 62.17 230 LYS B O 1
ATOM 1629 N N . ASP B 1 132 ? 0.995 -19.646 5.352 1.00 62.82 231 ASP B N 1
ATOM 1630 C CA . ASP B 1 132 ? 0.213 -20.768 5.896 1.00 62.52 231 ASP B CA 1
ATOM 1631 C C . ASP B 1 132 ? -0.982 -20.254 6.702 1.00 61.73 231 ASP B C 1
#

InterPro domains:
  IPR003833 Carboxyltransferase domain, subdomain C and D [PF02682] (6-216)
  IPR003833 Carboxyltransferase domain, subdomain C and D [SM00796] (5-216)
  IPR010016 5-oxoprolinase subunit B [PTHR34698] (1-237)
  IPR010016 5-oxoprolinase subunit B [TIGR00370] (10-225)
  IPR029000 Cyclophilin-like domain superfamily [G3DSA:2.40.100.10] (100-240)
  IPR029000 Cyclophilin-like domain superfamily [SSF50891] (102-232)

Sequence (244 aa):
RIVEIPVCYGGEFGPDLEEVAKINQLSPEEVIDIHTNGEYVVYMLGPGFPFLGGMSKRIAAPRKSSPRPSIPAGSVGIAGLQTGVYPISTPGGWQLIGKTPLATLLRAGDIVKFVRISEKDRIVEIPVCYGGEFGPDLEEVAKINQLSPEEVIDIHTNGEYVVYMLGFAPGFPFLGGMSKRIAAPRKSSPRPSIPAGSVGIAGLQTGVYPISTPGGWQLIGKTPLALFLRAGDIVKFVRISEKD

Solvent-accessible surface area: 11464 Å² total; per-residue (Å²): 103,132,24,77,13,43,0,16,27,4,67,100,68,3,72,8,9,69,42,0,1,66,104,36,102,68,53,65,69,26,0,45,89,56,3,35,72,15,114,2,83,1,63,64,92,108,117,50,28,5,28,0,23,59,21,42,82,55,1,28,5,76,57,80,127,71,100,47,109,58,0,54,46,7,0,0,0,0,17,34,65,64,0,0,2,16,44,131,60,31,85,14,9,33,12,2,0,0,68,14,81,99,57,124,110,7,54,76,53,20,53,0,78,5,46,60,50,56,81,106,108,112,135,45,102,4,23,0,17,11,34,57,101,72,2,79,20,11,71,44,2,2,71,91,50,104,40,52,57,58,40,8,44,87,56,0,32,84,14,108,1,64,3,70,76,96,57,169,17,105,58,25,2,12,0,20,59,19,45,88,51,7,2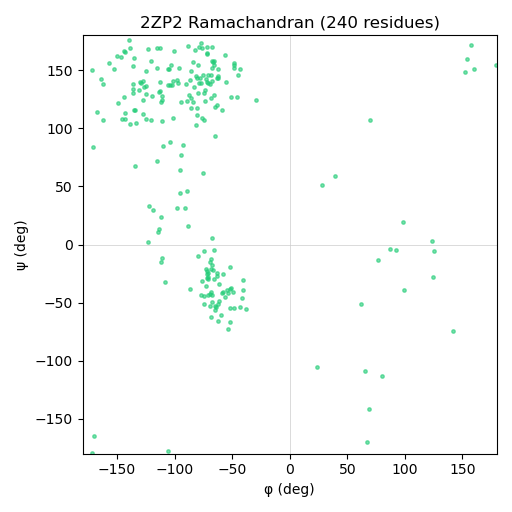2,6,82,58,38,116,78,87,60,111,66,0,62,41,6,1,0,0,1,16,37,73,50,0,0,0,15,33,65,62,37,86,16,10,38,12,4,2,0,60,6,86,81,104,44,125,57,63,67,47,24,47,0,68,4,32,67,44,58,84,102,108

Foldseek 3Di:
DEDEFEKAWDDPFFPQLVVLQVVLVHDSVVLVVQLLVWKWFWDDPPPLFTKTPTADPSRADDFPPDKAQWDAAFWWFHHGRITGGHQHIHITRTRTTIGGDDDVPDDGGYMYRYHYDDPVD/DADEFEKAFDDPFFVLLCVLQVVLVHDSVRLVCQQQVWKWFFDDDPVRHLWTWTHTGDQSSADAFAPDKDQWDDQFWWFHHGRIITGHQHIGITRTRTGTGTPDNPCDDGGYMYHYHYDHPVD

Secondary structure (P-SEA, 3-state):
cccbbbbbccccccccaaaaaaaacccaaaaaaaaaabbbbbccccccbbbbccccccccccccccccccccccbbbbcccccccccccccccccccccccccccccccbbbbbbbbcccc/cbbbbbbbbccccccaaaaaaaaacccaaaaaaaaaabbbbbbbcccccccccccccccccccccccccccccccccccccccbbbbbcccccccccccccccccccccccbbbbbbbbcccc

B-factor: mean 48.26, std 6.13, range [20.82, 71.84]